Protein AF-A0A925U427-F1 (afdb_monomer_lite)

pLDDT: mean 85.93, std 12.55, range [46.38, 98.31]

Sequence (323 aa):
MLSYLYAEDHAWSFSYFQNRKLQSAFACWWDTKPGIDQDHLNLASLEQFAPLHKLEGLFVGFDINMANEESPAYRFAELLKLPAYRWISPSIAESDTADLVKQGWRKLGSKPRDPSILFQVPLNRRIDLPRPDLSAREALAIVAPYMARFEAPWHLFRLSVQGRTTSEGRNDAVVGCWRFYYRKGFSGDVIEVWIFGNGNLGFKGMRVDQDAIGPPRKLVGQGDWMDSTEIMACVNEFEKPSGLDSIYTGIMTLDFQKHARLMWELSLGSENRDAECANWDISVDALDGELVAEILSKRFGYKIKPVKFRIQGQNWEDFGTLE

Structure (mmCIF, N/CA/C/O backbone):
data_AF-A0A925U427-F1
#
_entry.id   AF-A0A925U427-F1
#
loop_
_atom_site.group_PDB
_atom_site.id
_atom_site.type_symbol
_atom_site.label_atom_id
_atom_site.label_alt_id
_atom_site.label_comp_id
_atom_site.label_asym_id
_atom_site.label_entity_id
_atom_site.label_seq_id
_atom_site.pdbx_PDB_ins_code
_atom_site.Cartn_x
_atom_site.Cartn_y
_atom_site.Cartn_z
_atom_site.occupancy
_atom_site.B_iso_or_equiv
_atom_site.auth_seq_id
_atom_site.auth_comp_id
_atom_site.auth_asym_id
_atom_site.auth_atom_id
_atom_site.pdbx_PDB_model_num
ATOM 1 N N . MET A 1 1 ? -9.389 32.916 21.187 1.00 77.31 1 MET A N 1
ATOM 2 C CA . MET A 1 1 ? -9.391 31.520 20.702 1.00 77.31 1 MET A CA 1
ATOM 3 C C . MET A 1 1 ? -7.959 31.037 20.720 1.00 77.31 1 MET A C 1
ATOM 5 O O . MET A 1 1 ? -7.111 31.739 20.186 1.00 77.31 1 MET A O 1
ATOM 9 N N . LEU A 1 2 ? -7.692 29.900 21.352 1.00 80.38 2 LEU A N 1
ATOM 10 C CA . LEU A 1 2 ? -6.382 29.261 21.327 1.00 80.38 2 LEU A CA 1
ATOM 11 C C . LEU A 1 2 ? -6.498 27.983 20.496 1.00 80.38 2 LEU A C 1
ATOM 13 O O . LEU A 1 2 ? -7.370 27.162 20.767 1.00 80.38 2 LEU A O 1
ATOM 17 N N . SER A 1 3 ? -5.649 27.854 19.484 1.00 78.06 3 SER A N 1
ATOM 18 C CA . SER A 1 3 ? -5.395 26.604 18.775 1.00 78.06 3 SER A CA 1
ATOM 19 C C . SER A 1 3 ? -4.121 26.001 19.348 1.00 78.06 3 SER A C 1
ATOM 21 O O . SER A 1 3 ? -3.143 26.725 19.520 1.00 78.06 3 SER A O 1
ATOM 23 N N . TYR A 1 4 ? -4.131 24.714 19.663 1.00 77.69 4 TYR A N 1
ATOM 24 C CA . TYR A 1 4 ? -2.988 24.006 20.228 1.00 77.69 4 TYR A CA 1
ATOM 25 C C . TYR A 1 4 ? -2.906 22.622 19.587 1.00 77.69 4 TYR A C 1
ATOM 27 O O . TYR A 1 4 ? -3.911 21.912 19.531 1.00 77.69 4 TYR A O 1
ATOM 35 N N . LEU A 1 5 ? -1.727 22.259 19.095 1.00 73.75 5 LEU A N 1
ATOM 36 C CA . LEU A 1 5 ? -1.441 20.992 18.437 1.00 73.75 5 LEU A CA 1
ATOM 37 C C . LEU A 1 5 ? -0.194 20.386 19.075 1.00 73.75 5 LEU A C 1
ATOM 39 O O . LEU A 1 5 ? 0.816 21.058 19.245 1.00 73.75 5 LEU A O 1
ATOM 43 N N . TYR A 1 6 ? -0.262 19.104 19.410 1.00 72.56 6 TYR A N 1
ATOM 44 C CA . TYR A 1 6 ? 0.872 18.331 19.897 1.00 72.56 6 TYR A CA 1
ATOM 45 C C . TYR A 1 6 ? 0.833 16.954 19.233 1.00 72.56 6 TYR A C 1
ATOM 47 O O . TYR A 1 6 ? -0.182 16.263 19.300 1.00 72.56 6 TYR A O 1
ATOM 55 N N . ALA A 1 7 ? 1.925 16.588 18.576 1.00 69.75 7 ALA A N 1
ATOM 56 C CA . ALA A 1 7 ? 2.181 15.300 17.955 1.00 69.75 7 ALA A CA 1
ATOM 57 C C . ALA A 1 7 ? 3.475 14.751 18.570 1.00 69.75 7 ALA A C 1
ATOM 59 O O . ALA A 1 7 ? 4.562 15.239 18.264 1.00 69.75 7 ALA A O 1
ATOM 60 N N . GLU A 1 8 ? 3.323 13.781 19.475 1.00 63.41 8 GLU A N 1
ATOM 61 C CA . GLU A 1 8 ? 4.359 13.265 20.387 1.00 63.41 8 GLU A CA 1
ATOM 62 C C . GLU A 1 8 ? 5.690 12.915 19.703 1.00 63.41 8 GLU A C 1
ATOM 64 O O . GLU A 1 8 ? 6.758 13.167 20.252 1.00 63.41 8 GLU A O 1
ATOM 69 N N . ASP A 1 9 ? 5.642 12.400 18.481 1.00 67.75 9 ASP A N 1
ATOM 70 C CA . ASP A 1 9 ? 6.788 11.942 17.700 1.00 67.75 9 ASP A CA 1
ATOM 71 C C . ASP A 1 9 ? 7.260 12.928 16.621 1.00 67.75 9 ASP A C 1
ATOM 73 O O . ASP A 1 9 ? 8.285 12.684 15.983 1.00 67.75 9 ASP A O 1
ATOM 77 N N . HIS A 1 10 ? 6.572 14.058 16.433 1.00 77.06 10 HIS A N 1
ATOM 78 C CA . HIS A 1 10 ? 6.807 14.920 15.273 1.00 77.06 10 HIS A CA 1
ATOM 79 C C . HIS A 1 10 ? 6.938 16.411 15.583 1.00 77.06 10 HIS A C 1
ATOM 81 O O . HIS A 1 10 ? 7.844 17.053 15.044 1.00 77.06 10 HIS A O 1
ATOM 87 N N . ALA A 1 11 ? 6.016 16.995 16.356 1.00 84.19 11 ALA A N 1
ATOM 88 C CA . ALA A 1 11 ? 5.894 18.450 16.460 1.00 84.19 11 ALA A CA 1
ATOM 89 C C . ALA A 1 11 ? 4.976 18.919 17.593 1.00 84.19 11 ALA A C 1
ATOM 91 O O . ALA A 1 11 ? 4.083 18.202 18.036 1.00 84.19 11 ALA A O 1
ATOM 92 N N . TRP A 1 12 ? 5.095 20.185 17.989 1.00 86.44 12 TRP A N 1
ATOM 93 C CA . TRP A 1 12 ? 4.022 20.876 18.700 1.00 86.44 12 TRP A CA 1
ATOM 94 C C . TRP A 1 12 ? 3.929 22.340 18.301 1.00 86.44 12 TRP A C 1
ATOM 96 O O . TRP A 1 12 ? 4.909 22.963 17.903 1.00 86.44 12 TRP A O 1
ATOM 106 N N . SER A 1 13 ? 2.727 22.895 18.369 1.00 90.44 13 SER A N 1
ATOM 107 C CA . SER A 1 13 ? 2.464 24.270 17.979 1.00 90.44 13 SER A CA 1
ATOM 108 C C . SER A 1 13 ? 1.265 24.852 18.711 1.00 90.44 13 SER A C 1
ATOM 110 O O . SER A 1 13 ? 0.391 24.143 19.217 1.00 90.44 13 SER A O 1
ATOM 112 N N . PHE A 1 14 ? 1.203 26.177 18.764 1.00 90.94 14 PHE A N 1
ATOM 113 C CA . PHE A 1 14 ? 0.005 26.885 19.186 1.00 90.94 14 PHE A CA 1
ATOM 114 C C . PHE A 1 14 ? -0.212 28.151 18.359 1.00 90.94 14 PHE A C 1
ATOM 116 O O . PHE A 1 14 ? 0.697 28.709 17.745 1.00 90.94 14 PHE A O 1
ATOM 123 N N . SER A 1 15 ? -1.446 28.639 18.364 1.00 92.12 15 SER A N 1
ATOM 124 C CA . SER A 1 15 ? -1.805 29.946 17.822 1.00 92.12 15 SER A CA 1
ATOM 125 C C . SER A 1 15 ? -2.877 30.587 18.692 1.00 92.12 15 SER A C 1
ATOM 127 O O . SER A 1 15 ? -3.949 30.020 18.910 1.00 92.12 15 SER A O 1
ATOM 129 N N . TYR A 1 16 ? -2.599 31.784 19.195 1.00 91.56 16 TYR A N 1
ATOM 130 C CA . TYR A 1 16 ? -3.503 32.567 20.021 1.00 91.56 16 TYR A CA 1
ATOM 131 C C . TYR A 1 16 ? -4.112 33.715 19.216 1.00 91.56 16 TYR A C 1
ATOM 133 O O . TYR A 1 16 ? -3.404 34.533 18.635 1.00 91.56 16 TYR A O 1
ATOM 141 N N . PHE A 1 17 ? -5.441 33.797 19.215 1.00 90.25 17 PHE A N 1
ATOM 142 C CA . PHE A 1 17 ? -6.210 34.824 18.522 1.00 90.25 17 PHE A CA 1
ATOM 143 C C . PHE A 1 17 ? -7.091 35.613 19.490 1.00 90.25 17 PHE A C 1
ATOM 145 O O . PHE A 1 17 ? -7.844 35.030 20.280 1.00 90.25 17 PHE A O 1
ATOM 152 N N . GLN A 1 18 ? -7.116 36.932 19.319 1.00 91.69 18 GLN A N 1
ATOM 153 C CA . GLN A 1 18 ? -8.036 37.849 19.992 1.00 91.69 18 GLN A CA 1
ATOM 154 C C . GLN A 1 18 ? -8.780 38.659 18.929 1.00 91.69 18 GLN A C 1
ATOM 156 O O . GLN A 1 18 ? -8.164 39.202 18.016 1.00 91.69 18 GLN A O 1
ATOM 161 N N . ASN A 1 19 ? -10.115 38.698 18.994 1.00 92.50 19 ASN A N 1
ATOM 162 C CA . ASN A 1 19 ? -10.958 39.392 18.007 1.00 92.50 19 ASN A CA 1
ATOM 163 C C . ASN A 1 19 ? -10.633 39.021 16.544 1.00 92.50 19 ASN A C 1
ATOM 165 O O . ASN A 1 19 ? -10.573 39.885 15.673 1.00 92.50 19 ASN A O 1
ATOM 169 N N . ARG A 1 20 ? -10.398 37.723 16.288 1.00 88.38 20 ARG A N 1
ATOM 170 C CA . ARG A 1 20 ? -9.999 37.156 14.980 1.00 88.38 20 ARG A CA 1
ATOM 171 C C . ARG A 1 20 ? -8.637 37.630 14.442 1.00 88.38 20 ARG A C 1
ATOM 173 O O . ARG A 1 20 ? -8.316 37.327 13.300 1.00 88.38 20 ARG A O 1
ATOM 180 N N . LYS A 1 21 ? -7.820 38.320 15.243 1.00 91.94 21 LYS A N 1
ATOM 181 C CA . LYS A 1 21 ? -6.438 38.691 14.901 1.00 91.94 21 LYS A CA 1
ATOM 182 C C . LYS A 1 21 ? -5.451 37.782 15.623 1.00 91.94 21 LYS A C 1
ATOM 184 O O . LYS A 1 21 ? -5.587 37.596 16.835 1.00 91.94 21 LYS A O 1
ATOM 189 N N . LEU A 1 22 ? -4.471 37.249 14.893 1.00 93.88 22 LEU A N 1
ATOM 190 C CA . LEU A 1 22 ? -3.368 36.484 15.473 1.00 93.88 22 LEU A CA 1
ATOM 191 C C . LEU A 1 22 ? -2.580 37.390 16.426 1.00 93.88 22 LEU A C 1
ATOM 193 O O . LEU A 1 22 ? -2.179 38.486 16.047 1.00 93.88 22 LEU A O 1
ATOM 197 N N . GLN A 1 23 ? -2.431 36.949 17.670 1.00 96.50 23 GLN A N 1
ATOM 198 C CA . GLN A 1 23 ? -1.691 37.655 18.713 1.00 96.50 23 GLN A CA 1
ATOM 199 C C . GLN A 1 23 ? -0.323 37.028 18.942 1.00 96.50 23 GLN A C 1
ATOM 201 O O . GLN A 1 23 ? 0.636 37.757 19.161 1.00 96.50 23 GLN A O 1
ATOM 206 N N . SER A 1 24 ? -0.248 35.696 18.904 1.00 95.12 24 SER A N 1
ATOM 207 C CA . SER A 1 24 ? 0.992 34.946 19.082 1.00 95.12 24 SER A CA 1
ATOM 208 C C . SER A 1 24 ? 0.884 33.574 18.428 1.00 95.12 24 SER A C 1
ATOM 210 O O . SER A 1 24 ? -0.182 32.955 18.491 1.00 95.12 24 SER A O 1
ATOM 212 N N . ALA A 1 25 ? 1.959 33.092 17.817 1.00 94.31 25 ALA A N 1
ATOM 213 C CA . ALA A 1 25 ? 2.079 31.716 17.356 1.00 94.31 25 ALA A CA 1
ATOM 214 C C . ALA A 1 25 ? 3.479 31.172 17.622 1.00 94.31 25 ALA A C 1
ATOM 216 O O . ALA A 1 25 ? 4.450 31.920 17.688 1.00 94.31 25 ALA A O 1
ATOM 217 N N . PHE A 1 26 ? 3.550 29.857 17.755 1.00 94.19 26 PHE A N 1
ATOM 218 C CA . PHE A 1 26 ? 4.788 29.106 17.876 1.00 94.19 26 PHE A CA 1
ATOM 219 C C . PHE A 1 26 ? 4.592 27.750 17.227 1.00 94.19 26 PHE A C 1
ATOM 221 O O . PHE A 1 26 ? 3.526 27.147 17.384 1.00 94.19 26 PHE A O 1
ATOM 228 N N . ALA A 1 27 ? 5.627 27.242 16.576 1.00 90.31 27 ALA A N 1
ATOM 229 C CA . ALA A 1 27 ? 5.705 25.841 16.214 1.00 90.31 27 ALA A CA 1
ATOM 230 C C . ALA A 1 27 ? 7.129 25.332 16.409 1.00 90.31 27 ALA A C 1
ATOM 232 O O . ALA A 1 27 ? 8.094 26.043 16.150 1.00 90.31 27 ALA A O 1
ATOM 233 N N . CYS A 1 28 ? 7.270 24.078 16.810 1.00 87.56 28 CYS A N 1
ATOM 234 C CA . CYS A 1 28 ? 8.507 23.346 16.624 1.00 87.56 28 CYS A CA 1
ATOM 235 C C . CYS A 1 28 ? 8.216 21.935 16.131 1.00 87.56 28 CYS A C 1
ATOM 237 O O . CYS A 1 28 ? 7.133 21.386 16.339 1.00 87.56 28 CYS A O 1
ATOM 239 N N . TRP A 1 29 ? 9.187 21.366 15.437 1.00 87.19 29 TRP A N 1
ATOM 240 C CA . TRP A 1 29 ? 9.126 20.026 14.880 1.00 87.19 29 TRP A CA 1
ATOM 241 C C . TRP A 1 29 ? 10.504 19.386 14.972 1.00 87.19 29 TRP A C 1
ATOM 243 O O . TRP A 1 29 ? 11.524 20.071 14.913 1.00 87.19 29 TRP A O 1
ATOM 253 N N . TRP A 1 30 ? 10.537 18.070 15.135 1.00 78.44 30 TRP A N 1
ATOM 254 C CA . TRP A 1 30 ? 11.767 17.291 15.318 1.00 78.44 30 TRP A CA 1
ATOM 255 C C . TRP A 1 30 ? 11.790 16.023 14.461 1.00 78.44 30 TRP A C 1
ATOM 257 O O . TRP A 1 30 ? 12.545 15.094 14.734 1.00 78.44 30 TRP A O 1
ATOM 267 N N . ASP A 1 31 ? 10.998 16.013 13.386 1.00 74.69 31 ASP A N 1
ATOM 268 C CA . ASP A 1 31 ? 11.149 15.060 12.284 1.00 74.69 31 ASP A CA 1
ATOM 269 C C . ASP A 1 31 ? 12.471 15.331 11.513 1.00 74.69 31 ASP A C 1
ATOM 271 O O . ASP A 1 31 ? 13.358 16.042 11.983 1.00 74.69 31 ASP A O 1
ATOM 275 N N . THR A 1 32 ? 12.621 14.790 10.304 1.00 66.44 32 THR A N 1
ATOM 276 C CA . THR A 1 32 ? 13.859 14.647 9.512 1.00 66.44 32 THR A CA 1
ATOM 277 C C . THR A 1 32 ? 14.761 15.891 9.412 1.00 66.44 32 THR A C 1
ATOM 279 O O . THR A 1 32 ? 15.951 15.756 9.125 1.00 66.44 32 THR A O 1
ATOM 282 N N . LYS A 1 33 ? 14.224 17.099 9.629 1.00 78.56 33 LYS A N 1
ATOM 283 C CA . LYS A 1 33 ? 14.979 18.340 9.856 1.00 78.56 33 LYS A CA 1
ATOM 284 C C . LYS A 1 33 ? 14.330 19.128 11.002 1.00 78.56 33 LYS A C 1
ATOM 286 O O . LYS A 1 33 ? 13.347 19.826 10.734 1.00 78.56 33 LYS A O 1
ATOM 291 N N . PRO A 1 34 ? 14.854 19.045 12.238 1.00 80.56 34 PRO A N 1
ATOM 292 C CA . PRO A 1 34 ? 14.302 19.784 13.361 1.00 80.56 34 PRO A CA 1
ATOM 293 C C . PRO A 1 34 ? 14.291 21.287 13.095 1.00 80.56 34 PRO A C 1
ATOM 295 O O . PRO A 1 34 ? 15.204 21.825 12.464 1.00 80.56 34 PRO A O 1
ATOM 298 N N . GLY A 1 35 ? 13.253 21.962 13.564 1.00 85.12 35 GLY A N 1
ATOM 299 C CA . GLY A 1 35 ? 13.086 23.389 13.358 1.00 85.12 35 GLY A CA 1
ATOM 300 C C . GLY A 1 35 ? 12.119 24.004 14.352 1.00 85.12 35 GLY A C 1
ATOM 301 O O . GLY A 1 35 ? 11.321 23.322 14.996 1.00 85.12 35 GLY A O 1
ATOM 302 N N . ILE A 1 36 ? 12.243 25.317 14.489 1.00 89.50 36 ILE A N 1
ATOM 303 C CA . ILE A 1 36 ? 11.405 26.157 15.330 1.00 89.50 36 ILE A CA 1
ATOM 304 C C . ILE A 1 36 ? 10.958 27.341 14.471 1.00 89.50 36 ILE A C 1
ATOM 306 O O . ILE A 1 36 ? 11.778 27.952 13.788 1.00 89.50 36 ILE A O 1
ATOM 310 N N . ASP A 1 37 ? 9.673 27.662 14.539 1.00 91.19 37 ASP A N 1
ATOM 311 C CA . ASP A 1 37 ? 9.068 28.874 14.001 1.00 91.19 37 ASP A CA 1
ATOM 312 C C . ASP A 1 37 ? 8.599 29.753 15.169 1.00 91.19 37 ASP A C 1
ATOM 314 O O . ASP A 1 37 ? 7.755 29.362 15.986 1.00 91.19 37 ASP A O 1
ATOM 318 N N . GLN A 1 38 ? 9.192 30.942 15.242 1.00 93.50 38 GLN A N 1
ATOM 319 C CA . GLN A 1 38 ? 8.917 31.981 16.231 1.00 93.50 38 GLN A CA 1
ATOM 320 C C . GLN A 1 38 ? 8.550 33.316 15.579 1.00 93.50 38 GLN A C 1
ATOM 322 O O . GLN A 1 38 ? 8.443 34.316 16.290 1.00 93.50 38 GLN A O 1
ATOM 327 N N . ASP A 1 39 ? 8.331 33.363 14.263 1.00 94.62 39 ASP A N 1
ATOM 328 C CA . ASP A 1 39 ? 8.177 34.623 13.518 1.00 94.62 39 ASP A CA 1
ATOM 329 C C . ASP A 1 39 ? 6.995 35.462 14.031 1.00 94.62 39 ASP A C 1
ATOM 331 O O . ASP A 1 39 ? 6.967 36.692 13.930 1.00 94.62 39 ASP A O 1
ATOM 335 N N . HIS A 1 40 ? 6.017 34.792 14.640 1.00 94.25 40 HIS A N 1
ATOM 336 C CA . HIS A 1 40 ? 4.837 35.399 15.239 1.00 94.25 40 HIS A CA 1
ATOM 337 C C . HIS A 1 40 ? 4.741 35.189 16.755 1.00 94.25 40 HIS A C 1
ATOM 339 O O . HIS A 1 40 ? 3.670 35.412 17.323 1.00 94.25 40 HIS A O 1
ATOM 345 N N . LEU A 1 41 ? 5.811 34.771 17.436 1.00 94.56 41 LEU A N 1
ATOM 346 C CA . LEU A 1 41 ? 5.782 34.557 18.881 1.00 94.56 41 LEU A CA 1
ATOM 347 C C . LEU A 1 41 ? 5.788 35.902 19.619 1.00 94.56 41 LEU A C 1
ATOM 349 O O . LEU A 1 41 ? 6.768 36.640 19.616 1.00 94.56 41 LEU A O 1
ATOM 353 N N . ASN A 1 42 ? 4.695 36.198 20.321 1.00 94.88 42 ASN A N 1
ATOM 354 C CA . ASN A 1 42 ? 4.581 37.363 21.195 1.00 94.88 42 ASN A CA 1
ATOM 355 C C . ASN A 1 42 ? 4.275 36.912 22.625 1.00 94.88 42 ASN A C 1
ATOM 357 O O . ASN A 1 42 ? 3.116 36.660 22.976 1.00 94.88 42 ASN A O 1
ATOM 361 N N . LEU A 1 43 ? 5.314 36.818 23.456 1.00 92.06 43 LEU A N 1
ATOM 362 C CA . LEU A 1 43 ? 5.191 36.374 24.847 1.00 92.06 43 LEU A CA 1
ATOM 363 C C . LEU A 1 43 ? 4.324 37.312 25.690 1.00 92.06 43 LEU A C 1
ATOM 365 O O . LEU A 1 43 ? 3.516 36.828 26.477 1.00 92.06 43 LEU A O 1
ATOM 369 N N . ALA A 1 44 ? 4.407 38.629 25.476 1.00 93.75 44 ALA A N 1
ATOM 370 C CA . ALA A 1 44 ? 3.598 39.606 26.211 1.00 93.75 44 ALA A CA 1
ATOM 371 C C . ALA A 1 44 ? 2.092 39.348 26.037 1.00 93.75 44 ALA A C 1
ATOM 373 O O . ALA A 1 44 ? 1.314 39.491 26.976 1.00 93.75 44 ALA A O 1
ATOM 374 N N . SER A 1 45 ? 1.668 38.870 24.860 1.00 93.31 45 SER A N 1
ATOM 375 C CA . SER A 1 45 ? 0.264 38.499 24.634 1.00 93.31 45 SER A CA 1
ATOM 376 C C . SER A 1 45 ? -0.205 37.301 25.479 1.00 93.31 45 SER A C 1
ATOM 378 O O . SER A 1 45 ? -1.410 37.137 25.687 1.00 93.31 45 SER A O 1
ATOM 380 N N . LEU A 1 46 ? 0.725 36.478 25.974 1.00 90.81 46 LEU A N 1
ATOM 381 C CA . LEU A 1 46 ? 0.461 35.292 26.791 1.00 90.81 46 LEU A CA 1
ATOM 382 C C . LEU A 1 46 ? 0.514 35.571 28.298 1.00 90.81 46 LEU A C 1
ATOM 384 O O . LEU A 1 46 ? 0.060 34.733 29.077 1.00 90.81 46 LEU A O 1
ATOM 388 N N . GLU A 1 47 ? 0.998 36.747 28.713 1.00 91.94 47 GLU A N 1
ATOM 389 C CA . GLU A 1 47 ? 1.123 37.139 30.126 1.00 91.94 47 GLU A CA 1
ATOM 390 C C . GLU A 1 47 ? -0.222 37.097 30.869 1.00 91.94 47 GLU A C 1
ATOM 392 O O . GLU A 1 47 ? -0.291 36.791 32.059 1.00 91.94 47 GLU A O 1
ATOM 397 N N . GLN A 1 48 ? -1.319 37.313 30.136 1.00 88.19 48 GLN A N 1
ATOM 398 C CA . GLN A 1 48 ? -2.682 37.194 30.658 1.00 88.19 48 GLN A CA 1
ATOM 399 C C . GLN A 1 48 ? -3.052 35.774 31.124 1.00 88.19 48 GLN A C 1
ATOM 401 O O . GLN A 1 48 ? -4.029 35.606 31.853 1.00 88.19 48 GLN A O 1
ATOM 406 N N . PHE A 1 49 ? -2.305 34.754 30.696 1.00 86.31 49 PHE A N 1
ATOM 407 C CA . PHE A 1 49 ? -2.547 33.354 31.037 1.00 86.31 49 PHE A CA 1
ATOM 408 C C . PHE A 1 49 ? -1.516 32.810 32.030 1.00 86.31 49 PHE A C 1
ATOM 410 O O . PHE A 1 49 ? -1.889 32.082 32.951 1.00 86.31 49 PHE A O 1
ATOM 417 N N . ALA A 1 50 ? -0.239 33.175 31.869 1.00 90.12 50 ALA A N 1
ATOM 418 C CA . ALA A 1 50 ? 0.851 32.740 32.736 1.00 90.12 50 ALA A CA 1
ATOM 419 C C . ALA A 1 50 ? 1.963 33.803 32.832 1.00 90.12 50 ALA A C 1
ATOM 421 O O . ALA A 1 50 ? 2.225 34.488 31.846 1.00 90.12 50 ALA A O 1
ATOM 422 N N . PRO A 1 51 ? 2.668 33.920 33.977 1.00 92.88 51 PRO A N 1
ATOM 423 C CA . PRO A 1 51 ? 3.795 34.844 34.111 1.00 92.88 51 PRO A CA 1
ATOM 424 C C . PRO A 1 51 ? 4.898 34.579 33.074 1.00 92.88 51 PRO A C 1
ATOM 426 O O . PRO A 1 51 ? 5.306 33.429 32.903 1.00 92.88 51 PRO A O 1
ATOM 429 N N . LEU A 1 52 ? 5.430 35.640 32.452 1.00 90.50 52 LEU A N 1
ATOM 430 C CA . LEU A 1 52 ? 6.418 35.554 31.361 1.00 90.50 52 LEU A CA 1
ATOM 431 C C . LEU A 1 52 ? 7.641 34.695 31.703 1.00 90.50 52 LEU A C 1
ATOM 433 O O . LEU A 1 52 ? 7.996 33.806 30.936 1.00 90.50 52 LEU A O 1
ATOM 437 N N . HIS A 1 53 ? 8.203 34.863 32.902 1.00 92.12 53 HIS A N 1
ATOM 438 C CA . HIS A 1 53 ? 9.372 34.099 33.356 1.00 92.12 53 HIS A CA 1
ATOM 439 C C . HIS A 1 53 ? 9.145 32.576 33.411 1.00 92.12 53 HIS A C 1
ATOM 441 O O . HIS A 1 53 ? 10.105 31.813 33.448 1.00 92.12 53 HIS A O 1
ATOM 447 N N . LYS A 1 54 ? 7.888 32.106 33.446 1.00 90.19 54 LYS A N 1
ATOM 448 C CA . LYS A 1 54 ? 7.565 30.670 33.373 1.00 90.19 54 LYS A CA 1
ATOM 449 C C . LYS A 1 54 ? 7.456 30.160 31.936 1.00 90.19 54 LYS A C 1
ATOM 451 O O . LYS A 1 54 ? 7.512 28.954 31.724 1.00 90.19 54 LYS A O 1
ATOM 456 N N . LEU A 1 55 ? 7.263 31.062 30.975 1.00 89.44 55 LEU A N 1
ATOM 457 C CA . LEU A 1 55 ? 7.051 30.764 29.561 1.00 89.44 55 LEU A CA 1
ATOM 458 C C . LEU A 1 55 ? 8.350 30.829 28.745 1.00 89.44 55 LEU A C 1
ATOM 460 O O . LEU A 1 55 ? 8.517 30.037 27.826 1.00 89.44 55 LEU A O 1
ATOM 464 N N . GLU A 1 56 ? 9.274 31.732 29.083 1.00 86.06 56 GLU A N 1
ATOM 465 C CA . GLU A 1 56 ? 10.507 32.003 28.316 1.00 86.06 56 GLU A CA 1
ATOM 466 C C . GLU A 1 56 ? 11.340 30.746 28.010 1.00 86.06 56 GLU A C 1
ATOM 468 O O . GLU A 1 56 ? 11.800 30.567 26.884 1.00 86.06 56 GLU A O 1
ATOM 473 N N . GLY A 1 57 ? 11.474 29.835 28.980 1.00 86.12 57 GLY A N 1
ATOM 474 C CA . GLY A 1 57 ? 12.244 28.597 28.820 1.00 86.12 57 GLY A CA 1
ATOM 475 C C . GLY A 1 57 ? 11.567 27.512 27.977 1.00 86.12 57 GLY A C 1
ATOM 476 O O . GLY A 1 57 ? 12.207 26.520 27.655 1.00 86.12 57 GLY A O 1
ATOM 477 N N . LEU A 1 58 ? 10.290 27.662 27.611 1.00 87.00 58 LEU A N 1
ATOM 478 C CA . LEU A 1 58 ? 9.548 26.630 26.871 1.00 87.00 58 LEU A CA 1
ATOM 479 C C . LEU A 1 58 ? 9.720 26.727 25.353 1.00 87.00 58 LEU A C 1
ATOM 481 O O . LEU A 1 58 ? 9.332 25.805 24.638 1.00 87.00 58 LEU A O 1
ATOM 485 N N . PHE A 1 59 ? 10.283 27.834 24.867 1.00 87.56 59 PHE A N 1
ATOM 486 C CA . PHE A 1 59 ? 10.383 28.130 23.438 1.00 87.56 59 PHE A CA 1
ATOM 487 C C . PHE A 1 59 ? 11.815 28.080 22.905 1.00 87.56 59 PHE A C 1
ATOM 489 O O . PHE A 1 59 ? 12.032 28.407 21.745 1.00 87.56 59 PHE A O 1
ATOM 496 N N . VAL A 1 60 ? 12.800 27.692 23.715 1.00 81.00 60 VAL A N 1
ATOM 497 C CA . VAL A 1 60 ? 14.202 27.597 23.279 1.00 81.00 60 VAL A CA 1
ATOM 498 C C . VAL A 1 60 ? 14.483 26.281 22.542 1.00 81.00 60 VAL A C 1
ATOM 500 O O . VAL A 1 60 ? 13.709 25.335 22.658 1.00 81.00 60 VAL A O 1
ATOM 503 N N . GLY A 1 61 ? 15.574 26.272 21.758 1.00 65.50 61 GLY A N 1
ATOM 504 C CA . GLY A 1 61 ? 16.085 25.180 20.910 1.00 65.50 61 GLY A CA 1
ATOM 505 C C . GLY A 1 61 ? 15.618 23.772 21.282 1.00 65.50 61 GLY A C 1
ATOM 506 O O . GLY A 1 61 ? 15.778 23.350 22.420 1.00 65.50 61 GLY A O 1
ATOM 507 N N . PHE A 1 62 ? 15.059 23.055 20.306 1.00 67.69 62 PHE A N 1
ATOM 508 C CA . PHE A 1 62 ? 14.337 21.808 20.534 1.00 67.69 62 PHE A CA 1
ATOM 509 C C . PHE A 1 62 ? 15.044 20.632 19.859 1.00 67.69 62 PHE A C 1
ATOM 511 O O . PHE A 1 62 ? 15.185 20.619 18.635 1.00 67.69 62 PHE A O 1
ATOM 518 N N . ASP A 1 63 ? 15.446 19.633 20.644 1.00 68.25 63 ASP A N 1
ATOM 519 C CA . ASP A 1 63 ? 15.746 18.291 20.149 1.00 68.25 63 ASP A CA 1
ATOM 520 C C . ASP A 1 63 ? 14.754 17.268 20.735 1.00 68.25 63 ASP A C 1
ATOM 522 O O . ASP A 1 63 ? 13.980 17.565 21.650 1.00 68.25 63 ASP A O 1
ATOM 526 N N . ILE A 1 64 ? 14.740 16.057 20.175 1.00 66.38 64 ILE A N 1
ATOM 527 C CA . ILE A 1 64 ? 13.826 14.987 20.602 1.00 66.38 64 ILE A CA 1
ATOM 528 C C . ILE A 1 64 ? 14.057 14.555 22.061 1.00 66.38 64 ILE A C 1
ATOM 530 O O . ILE A 1 64 ? 13.124 14.107 22.725 1.00 66.38 64 ILE A O 1
ATOM 534 N N . ASN A 1 65 ? 15.276 14.712 22.587 1.00 73.50 65 ASN A N 1
ATOM 535 C CA . ASN A 1 65 ? 15.589 14.343 23.965 1.00 73.50 65 ASN A CA 1
ATOM 536 C C . ASN A 1 65 ? 14.942 15.340 24.930 1.00 73.50 65 ASN A C 1
ATOM 538 O O . ASN A 1 65 ? 14.251 14.925 25.854 1.00 73.50 65 ASN A O 1
ATOM 542 N N . MET A 1 66 ? 15.047 16.644 24.655 1.00 70.50 66 MET A N 1
ATOM 543 C CA . MET A 1 66 ? 14.339 17.686 25.406 1.00 70.50 66 MET A CA 1
ATOM 544 C C . MET A 1 66 ? 12.816 17.544 25.300 1.00 70.50 66 MET A C 1
ATOM 546 O O . MET A 1 66 ? 12.110 17.740 26.291 1.00 70.50 66 MET A O 1
ATOM 550 N N . ALA A 1 67 ? 12.293 17.166 24.126 1.00 66.81 67 ALA A N 1
ATOM 551 C CA . ALA A 1 67 ? 10.866 16.893 23.935 1.00 66.81 67 ALA A CA 1
ATOM 552 C C . ALA A 1 67 ? 10.357 15.819 24.910 1.00 66.81 67 ALA A C 1
ATOM 554 O O . ALA A 1 67 ? 9.319 15.997 25.553 1.00 66.81 67 ALA A O 1
ATOM 555 N N . ASN A 1 68 ? 11.127 14.736 25.031 1.00 66.88 68 ASN A N 1
ATOM 556 C CA . ASN A 1 68 ? 10.800 13.577 25.850 1.00 66.88 68 ASN A CA 1
ATOM 557 C C . ASN A 1 68 ? 11.033 13.835 27.346 1.00 66.88 68 ASN A C 1
ATOM 559 O O . ASN A 1 68 ? 10.172 13.522 28.166 1.00 66.88 68 ASN A O 1
ATOM 563 N N . GLU A 1 69 ? 12.172 14.424 27.714 1.00 74.00 69 GLU A N 1
ATOM 564 C CA . GLU A 1 69 ? 12.583 14.604 29.112 1.00 74.00 69 GLU A CA 1
ATOM 565 C C . GLU A 1 69 ? 11.916 15.814 29.771 1.00 74.00 69 GLU A C 1
ATOM 567 O O . GLU A 1 69 ? 11.410 15.726 30.893 1.00 74.00 69 GLU A O 1
ATOM 572 N N . GLU A 1 70 ? 11.890 16.956 29.084 1.00 75.88 70 GLU A N 1
ATOM 573 C CA . GLU A 1 70 ? 11.392 18.203 29.663 1.00 75.88 70 GLU A CA 1
ATOM 574 C C . GLU A 1 70 ? 9.912 18.444 29.392 1.00 75.88 70 GLU A C 1
ATOM 576 O O . GLU A 1 70 ? 9.281 19.226 30.112 1.00 75.88 70 GLU A O 1
ATOM 581 N N . SER A 1 71 ? 9.338 17.755 28.400 1.00 79.50 71 SER A N 1
ATOM 582 C CA . SER A 1 71 ? 7.905 17.816 28.100 1.00 79.50 71 SER A CA 1
ATOM 583 C C . SER A 1 71 ? 7.360 19.263 27.996 1.00 79.50 71 SER A C 1
ATOM 585 O O . SER A 1 71 ? 6.308 19.579 28.564 1.00 79.50 71 SER A O 1
ATOM 587 N N . PRO A 1 72 ? 8.047 20.192 27.301 1.00 84.31 72 PRO A N 1
ATOM 588 C CA . PRO A 1 72 ? 7.739 21.626 27.355 1.00 84.31 72 PRO A CA 1
ATOM 589 C C . PRO A 1 72 ? 6.361 21.969 26.780 1.00 84.31 72 PRO A C 1
ATOM 591 O O . PRO A 1 72 ? 5.711 22.892 27.266 1.00 84.31 72 PRO A O 1
ATOM 594 N N . ALA A 1 73 ? 5.864 21.181 25.824 1.00 84.38 73 ALA A N 1
ATOM 595 C CA . ALA A 1 73 ? 4.503 21.303 25.317 1.00 84.38 73 ALA A CA 1
ATOM 596 C C . ALA A 1 73 ? 3.458 21.072 26.427 1.00 84.38 73 ALA A C 1
ATOM 598 O O . ALA A 1 73 ? 2.497 21.837 26.544 1.00 84.38 73 ALA A O 1
ATOM 599 N N . TYR A 1 74 ? 3.676 20.067 27.282 1.00 81.00 74 TYR A N 1
ATOM 600 C CA . TYR A 1 74 ? 2.817 19.780 28.431 1.00 81.00 74 TYR A CA 1
ATOM 601 C C . TYR A 1 74 ? 2.931 20.861 29.503 1.00 81.00 74 TYR A C 1
ATOM 603 O O . TYR A 1 74 ? 1.906 21.362 29.962 1.00 81.00 74 TYR A O 1
ATOM 611 N N . ARG A 1 75 ? 4.155 21.296 29.833 1.00 85.69 75 ARG A N 1
ATOM 612 C CA . ARG A 1 75 ? 4.379 22.419 30.761 1.00 85.69 75 ARG A CA 1
ATOM 613 C C . ARG A 1 75 ? 3.683 23.694 30.279 1.00 85.69 75 ARG A C 1
ATOM 615 O O . ARG A 1 75 ? 3.061 24.395 31.074 1.00 85.69 75 ARG A O 1
ATOM 622 N N . PHE A 1 76 ? 3.732 23.982 28.978 1.00 88.50 76 PHE A N 1
ATOM 623 C CA . PHE A 1 76 ? 3.023 25.111 28.378 1.00 88.50 76 PHE A CA 1
ATOM 624 C C . PHE A 1 76 ? 1.505 24.982 28.555 1.00 88.50 76 PHE A C 1
ATOM 626 O O . PHE A 1 76 ? 0.857 25.923 29.014 1.00 88.50 76 PHE A O 1
ATOM 633 N N . ALA A 1 77 ? 0.936 23.811 28.251 1.00 85.00 77 ALA A N 1
ATOM 634 C CA . ALA A 1 77 ? -0.491 23.554 28.432 1.00 85.00 77 ALA A CA 1
ATOM 635 C C . ALA A 1 77 ? -0.933 23.714 29.901 1.00 85.00 77 ALA A C 1
ATOM 637 O O . ALA A 1 77 ? -1.958 24.345 30.166 1.00 85.00 77 ALA A O 1
ATOM 638 N N . GLU A 1 78 ? -0.135 23.219 30.853 1.00 84.50 78 GLU A N 1
ATOM 639 C CA . GLU A 1 78 ? -0.371 23.371 32.295 1.00 84.50 78 GLU A CA 1
ATOM 640 C C . GLU A 1 78 ? -0.341 24.837 32.740 1.00 84.50 78 GLU A C 1
ATOM 642 O O . GLU A 1 78 ? -1.239 25.286 33.458 1.00 84.50 78 GLU A O 1
ATOM 64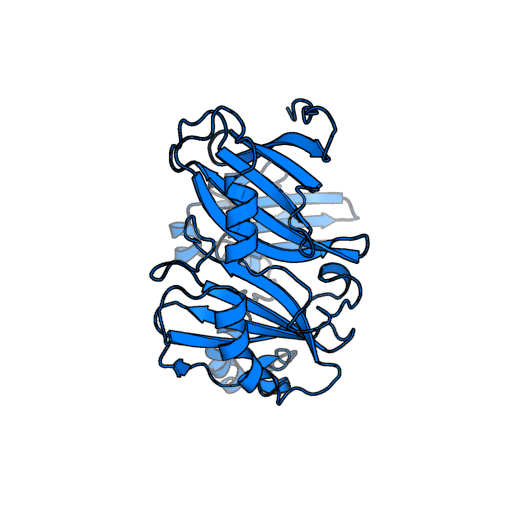7 N N . LEU A 1 79 ? 0.655 25.609 32.290 1.00 88.25 79 LEU A N 1
ATOM 648 C CA . LEU A 1 79 ? 0.771 27.033 32.615 1.00 88.25 79 LEU A CA 1
ATOM 649 C C . LEU A 1 79 ? -0.424 27.836 32.103 1.00 88.25 79 LEU A C 1
ATOM 651 O O . LEU A 1 79 ? -0.919 28.716 32.806 1.00 88.25 79 LEU A O 1
ATOM 655 N N . LEU A 1 80 ? -0.928 27.495 30.918 1.00 84.00 80 LEU A N 1
ATOM 656 C CA . LEU A 1 80 ? -2.129 28.099 30.347 1.00 84.00 80 LEU A CA 1
ATOM 657 C C . LEU A 1 80 ? -3.435 27.574 30.966 1.00 84.00 80 LEU A C 1
ATOM 659 O O . LEU A 1 80 ? -4.517 27.991 30.546 1.00 84.00 80 LEU A O 1
ATOM 663 N N . LYS A 1 81 ? -3.357 26.665 31.950 1.00 80.88 81 LYS A N 1
ATOM 664 C CA . LYS A 1 81 ? -4.507 25.967 32.548 1.00 80.88 81 LYS A CA 1
ATOM 665 C C . LYS A 1 81 ? -5.399 25.309 31.496 1.00 80.88 81 LYS A C 1
ATOM 667 O O . LYS A 1 81 ? -6.611 25.179 31.688 1.00 80.88 81 LYS A O 1
ATOM 672 N N . LEU A 1 82 ? -4.811 24.907 30.372 1.00 72.25 82 LEU A N 1
ATOM 673 C CA . LEU A 1 82 ? -5.510 24.071 29.416 1.00 72.25 82 LEU A CA 1
ATOM 674 C C . LEU A 1 82 ? -5.729 22.722 30.094 1.00 72.25 82 LEU A C 1
ATOM 676 O O . LEU A 1 82 ? -4.832 22.252 30.798 1.00 72.25 82 LEU A O 1
ATOM 680 N N . PRO A 1 83 ? -6.898 22.088 29.915 1.00 62.38 83 PRO A N 1
ATOM 681 C CA . PRO A 1 83 ? -7.060 20.698 30.295 1.00 62.38 83 PRO A CA 1
ATOM 682 C C . PRO A 1 83 ? -5.929 19.911 29.632 1.00 62.38 83 PRO A C 1
ATOM 684 O O . PRO A 1 83 ? -5.888 19.789 28.407 1.00 62.38 83 PRO A O 1
ATOM 687 N N . ALA A 1 84 ? -4.962 19.476 30.439 1.00 51.94 84 ALA A N 1
ATOM 688 C CA . ALA A 1 84 ? -3.794 18.765 29.965 1.00 51.94 84 ALA A CA 1
ATOM 689 C C . ALA A 1 84 ? -4.253 17.375 29.532 1.00 51.94 84 ALA A C 1
ATOM 691 O O . ALA A 1 84 ? -4.300 16.433 30.320 1.00 51.94 84 ALA A O 1
ATOM 692 N N . TYR A 1 85 ? -4.628 17.245 28.268 1.00 53.72 85 TYR A N 1
ATOM 693 C CA . TYR A 1 85 ? -4.603 15.947 27.633 1.00 53.72 85 TYR A CA 1
ATOM 694 C C . TYR A 1 85 ? -3.132 15.695 27.333 1.00 53.72 85 TYR A C 1
ATOM 696 O O . TYR A 1 85 ? -2.584 16.254 26.382 1.00 53.72 85 TYR A O 1
ATOM 704 N N . ARG A 1 86 ? -2.483 14.839 28.136 1.00 53.50 86 ARG A N 1
ATOM 705 C CA . ARG A 1 86 ? -1.459 13.976 27.540 1.00 53.50 86 ARG A CA 1
ATOM 706 C C . ARG A 1 86 ? -2.117 13.438 26.280 1.00 53.50 86 ARG A C 1
ATOM 708 O O . ARG A 1 86 ? -3.225 12.903 26.389 1.00 53.50 86 ARG A O 1
ATOM 715 N N . TRP A 1 87 ? -1.565 13.695 25.097 1.00 50.16 87 TRP A N 1
ATOM 716 C CA . TRP A 1 87 ? -2.089 13.049 23.897 1.00 50.16 87 TRP A CA 1
ATOM 717 C C . TRP A 1 87 ? -1.629 11.618 23.991 1.00 50.16 87 TRP A C 1
ATOM 719 O O . TRP A 1 87 ? -0.654 11.186 23.402 1.00 50.16 87 TRP A O 1
ATOM 729 N N . ILE A 1 88 ? -2.326 10.901 24.851 1.00 49.19 88 ILE A N 1
AT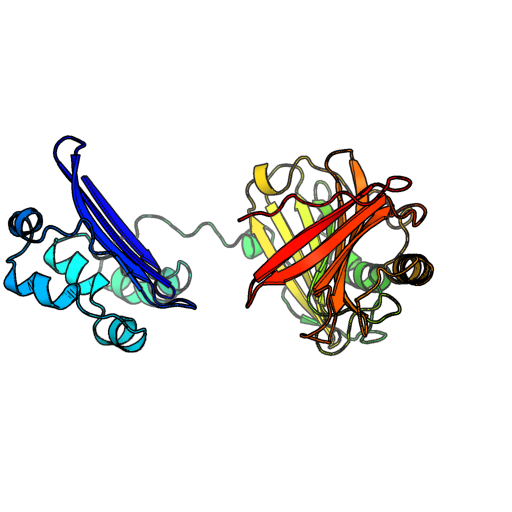OM 730 C CA . ILE A 1 88 ? -2.162 9.499 24.985 1.00 49.19 88 ILE A CA 1
ATOM 731 C C . ILE A 1 88 ? -2.717 8.967 23.667 1.00 49.19 88 ILE A C 1
ATOM 733 O O . ILE A 1 88 ? -3.893 9.209 23.364 1.00 49.19 88 ILE A O 1
ATOM 737 N N . SER A 1 89 ? -1.884 8.306 22.854 1.00 46.38 89 SER A N 1
ATOM 738 C CA . SER A 1 89 ? -2.387 7.629 21.654 1.00 46.38 89 SER A CA 1
ATOM 739 C C . SER A 1 89 ? -3.671 6.874 22.026 1.00 46.38 89 SER A C 1
ATOM 741 O O . SER A 1 89 ? -3.752 6.353 23.142 1.00 46.38 89 SER A O 1
ATOM 743 N N . PRO A 1 90 ? -4.702 6.792 21.169 1.00 49.94 90 PRO A N 1
ATOM 744 C CA . PRO A 1 90 ? -5.954 6.132 21.545 1.00 49.94 90 PRO A CA 1
ATOM 745 C C . PRO A 1 90 ? -5.762 4.727 22.147 1.00 49.94 90 PRO A C 1
ATOM 747 O O . PRO A 1 90 ? -6.583 4.293 22.947 1.00 49.94 90 PRO A O 1
ATOM 750 N N . SER A 1 91 ? -4.672 4.039 21.788 1.00 48.78 91 SER A N 1
ATOM 751 C CA . SER A 1 91 ? -4.179 2.812 22.425 1.00 48.78 91 SER A CA 1
ATOM 752 C C . SER A 1 91 ? -3.665 3.002 23.856 1.00 48.78 91 SER A C 1
ATOM 754 O O . SER A 1 91 ? -4.126 2.298 24.750 1.00 48.78 91 SER A O 1
ATOM 756 N N . ILE A 1 92 ? -2.751 3.945 24.099 1.00 50.88 92 ILE A N 1
ATOM 757 C CA . ILE A 1 92 ? -2.206 4.196 25.441 1.00 50.88 92 ILE A CA 1
ATOM 758 C C . ILE A 1 92 ? -3.319 4.785 26.347 1.00 50.88 92 ILE A C 1
ATOM 760 O O . ILE A 1 92 ? -3.375 4.515 27.540 1.00 50.88 92 ILE A O 1
ATOM 764 N N . ALA A 1 93 ? -4.301 5.512 25.786 1.00 55.53 93 ALA A N 1
ATOM 765 C CA . ALA A 1 93 ? -5.399 6.137 26.535 1.00 55.53 93 ALA A CA 1
ATOM 766 C C . ALA A 1 93 ? -6.348 5.086 27.125 1.00 55.53 93 ALA A C 1
ATOM 768 O O . ALA A 1 93 ? -7.221 5.399 27.934 1.00 55.53 93 ALA A O 1
ATOM 769 N N . GLU A 1 94 ? -6.230 3.837 26.684 1.00 56.06 94 GLU A N 1
ATOM 770 C CA . GLU A 1 94 ? -6.975 2.696 27.196 1.00 56.06 94 GLU A CA 1
ATOM 771 C C . GLU A 1 94 ? -6.175 1.882 28.208 1.00 56.06 94 GLU A C 1
ATOM 773 O O . GLU A 1 94 ? -6.762 1.459 29.203 1.00 56.06 94 GLU A O 1
ATOM 778 N N . SER A 1 95 ? -4.870 1.689 27.998 1.00 57.38 95 SER A N 1
ATOM 779 C CA . SER A 1 95 ? -4.019 0.975 28.957 1.00 57.38 95 SER A CA 1
ATOM 780 C C . SER A 1 95 ? -3.711 1.815 30.201 1.00 57.38 95 SER A C 1
ATOM 782 O O . SER A 1 95 ? -3.753 1.290 31.314 1.00 57.38 95 SER A O 1
ATOM 784 N N . ASP A 1 96 ? -3.512 3.124 30.027 1.00 60.06 96 ASP A N 1
ATOM 785 C CA . ASP A 1 96 ? -2.881 4.001 31.026 1.00 60.06 96 ASP A CA 1
ATOM 786 C C . ASP A 1 96 ? -3.864 4.998 31.660 1.00 60.06 96 ASP A C 1
ATOM 788 O O . ASP A 1 96 ? -3.457 5.950 32.315 1.00 60.06 96 ASP A O 1
ATOM 792 N N . THR A 1 97 ? -5.175 4.818 31.457 1.00 62.81 97 THR A N 1
ATOM 793 C CA . THR A 1 97 ? -6.208 5.603 32.171 1.00 62.81 97 THR A CA 1
ATOM 794 C C . THR A 1 97 ? -7.020 4.767 33.154 1.00 62.81 97 THR A C 1
ATOM 796 O O . THR A 1 97 ? -7.937 5.274 33.806 1.00 62.81 97 THR A O 1
ATOM 799 N N . ALA A 1 98 ? -6.704 3.476 33.285 1.00 68.38 98 ALA A N 1
ATOM 800 C CA . ALA A 1 98 ? -7.403 2.569 34.190 1.00 68.38 98 ALA A CA 1
ATOM 801 C C . ALA A 1 98 ? -7.237 2.978 35.664 1.00 68.38 98 ALA A C 1
ATOM 803 O O . ALA A 1 98 ? -8.158 2.821 36.465 1.00 68.38 98 ALA A O 1
ATOM 804 N N . ASP A 1 99 ? -6.079 3.518 36.027 1.00 67.25 99 ASP A N 1
ATOM 805 C CA . ASP A 1 99 ? -5.782 4.110 37.328 1.00 67.25 99 ASP A CA 1
ATOM 806 C C . ASP A 1 99 ? -6.560 5.415 37.564 1.00 67.25 99 ASP A C 1
ATOM 808 O O . ASP A 1 99 ? -7.124 5.590 38.643 1.00 67.25 99 ASP A O 1
ATOM 812 N N . LEU A 1 100 ? -6.683 6.285 36.557 1.00 65.50 100 LEU A N 1
ATOM 813 C CA . LEU A 1 100 ? -7.476 7.517 36.641 1.00 65.50 100 LEU A CA 1
ATOM 814 C C . LEU A 1 100 ? -8.965 7.207 36.837 1.00 65.50 100 LEU A C 1
ATOM 816 O O . LEU A 1 100 ? -9.623 7.791 37.699 1.00 65.50 100 LEU A O 1
ATOM 820 N N . VAL A 1 101 ? -9.497 6.225 36.104 1.00 74.19 101 VAL A N 1
ATOM 821 C CA . VAL A 1 101 ? -10.874 5.746 36.302 1.00 74.19 101 VAL A CA 1
ATOM 822 C C . VAL A 1 101 ? -11.059 5.181 37.717 1.00 74.19 101 VAL A C 1
ATOM 824 O O . VAL A 1 101 ? -12.056 5.492 38.368 1.00 74.19 101 VAL A O 1
ATOM 827 N N . LYS A 1 102 ? -10.087 4.418 38.245 1.00 75.88 102 LYS A N 1
ATOM 828 C CA . LYS A 1 102 ? -10.105 3.939 39.646 1.00 75.88 102 LYS A CA 1
ATOM 829 C C . LYS A 1 102 ? -10.082 5.080 40.669 1.00 75.88 102 LYS A C 1
ATOM 831 O O . LYS A 1 102 ? -10.641 4.924 41.749 1.00 75.88 102 LYS A O 1
ATOM 836 N N . GLN A 1 103 ? -9.479 6.218 40.332 1.00 75.12 103 GLN A N 1
ATOM 837 C CA . GLN A 1 103 ? -9.439 7.425 41.165 1.00 75.12 103 GLN A CA 1
ATOM 838 C C . GLN A 1 103 ? -10.713 8.289 41.058 1.00 75.12 103 GLN A C 1
ATOM 840 O O . GLN A 1 103 ? -10.760 9.385 41.612 1.00 75.12 103 GLN A O 1
ATOM 845 N N . GLY A 1 104 ? -11.756 7.820 40.364 1.00 80.06 104 GLY A N 1
ATOM 846 C CA . GLY A 1 104 ? -13.050 8.505 40.272 1.00 80.06 104 GLY A CA 1
ATOM 847 C C . GLY A 1 104 ? -13.189 9.452 39.080 1.00 80.06 104 GLY A C 1
ATOM 848 O O . GLY A 1 104 ? -14.183 10.174 38.983 1.00 80.06 104 GLY A O 1
ATOM 849 N N . TRP A 1 105 ? -12.232 9.451 38.150 1.00 69.62 105 TRP A N 1
ATOM 850 C CA . TRP A 1 105 ? -12.327 10.254 36.935 1.00 69.62 105 TRP A CA 1
ATOM 851 C C . TRP A 1 105 ? -13.327 9.641 35.947 1.00 69.62 105 TRP A C 1
ATOM 853 O O . TRP A 1 105 ? -13.441 8.422 35.805 1.00 69.62 105 TRP A O 1
ATOM 863 N N . ARG A 1 106 ? -14.052 10.500 35.221 1.00 66.50 106 ARG A N 1
ATOM 864 C CA . ARG A 1 106 ? -15.039 10.087 34.215 1.00 66.50 106 ARG A CA 1
ATOM 865 C C . ARG A 1 106 ? -14.446 10.172 32.811 1.00 66.50 106 ARG A C 1
ATOM 867 O O . ARG A 1 106 ? -14.124 11.259 32.342 1.00 66.50 106 ARG A O 1
ATOM 874 N N . LYS A 1 107 ? -14.398 9.042 32.099 1.00 63.88 107 LYS A N 1
ATOM 875 C CA . LYS A 1 107 ? -14.036 9.007 30.674 1.00 63.88 107 LYS A CA 1
ATOM 876 C C . LYS A 1 107 ? -15.162 9.622 29.832 1.00 63.88 107 LYS A C 1
ATOM 878 O O . LYS A 1 107 ? -16.305 9.163 29.889 1.00 63.88 107 LYS A O 1
ATOM 883 N N . LEU A 1 108 ? -14.858 10.670 29.067 1.00 55.69 108 LEU A N 1
ATOM 884 C CA . LEU A 1 108 ? -15.783 11.266 28.101 1.00 55.69 108 LEU A CA 1
ATOM 885 C C . LEU A 1 108 ? -15.526 10.642 26.724 1.00 55.69 108 LEU A C 1
ATOM 887 O O . LEU A 1 108 ? -14.541 10.958 26.067 1.00 55.69 108 LEU A O 1
ATOM 891 N N . GLY A 1 109 ? -16.410 9.728 26.318 1.00 56.53 109 GLY A N 1
ATOM 892 C CA . GLY A 1 109 ? -16.295 8.962 25.074 1.00 56.53 109 GLY A CA 1
ATOM 893 C C . GLY A 1 109 ? -15.691 7.567 25.267 1.00 56.53 109 GLY A C 1
ATOM 894 O O . GLY A 1 109 ? -14.922 7.301 26.187 1.00 56.53 109 GLY A O 1
ATOM 895 N N . SER A 1 110 ? -16.064 6.642 24.390 1.00 55.19 110 SER A N 1
ATOM 896 C CA . SER A 1 110 ? -15.440 5.323 24.264 1.00 55.19 110 SER A CA 1
ATOM 897 C C . SER A 1 110 ? -14.699 5.276 22.938 1.00 55.19 110 SER A C 1
ATOM 899 O O . SER A 1 110 ? -15.205 5.825 21.955 1.00 55.19 110 SER A O 1
ATOM 901 N N . LYS A 1 111 ? -13.552 4.589 22.873 1.00 55.34 111 LYS A N 1
ATOM 902 C CA . LYS A 1 111 ? -12.953 4.278 21.574 1.00 55.34 111 LYS A CA 1
ATOM 903 C C . LYS A 1 111 ? -14.022 3.593 20.718 1.00 55.34 111 LYS A C 1
ATOM 905 O O . LYS A 1 111 ? -14.751 2.735 21.239 1.00 55.34 111 LYS A O 1
ATOM 910 N N . PRO A 1 112 ? -14.167 3.970 19.438 1.00 63.12 112 PRO A N 1
ATOM 911 C CA . PRO A 1 112 ? -14.947 3.172 18.509 1.00 63.12 112 PRO A CA 1
ATOM 912 C C . PRO A 1 112 ? -14.488 1.721 18.647 1.00 63.12 112 PRO A C 1
ATOM 914 O O . PRO A 1 112 ? -13.283 1.470 18.661 1.00 63.12 112 PRO A O 1
ATOM 917 N N . ARG A 1 113 ? -15.422 0.778 18.825 1.00 74.19 113 ARG A N 1
ATOM 918 C CA . ARG A 1 113 ? -15.060 -0.643 18.935 1.00 74.19 113 ARG A CA 1
ATOM 919 C C . ARG A 1 113 ? -14.099 -0.981 17.803 1.00 74.19 113 ARG A C 1
ATOM 921 O O . ARG A 1 113 ? -14.390 -0.617 16.663 1.00 74.19 113 ARG A O 1
ATOM 928 N N . ASP A 1 114 ? -12.988 -1.640 18.138 1.00 81.88 114 ASP A N 1
ATOM 929 C CA . ASP A 1 114 ? -12.017 -2.092 17.145 1.00 81.88 114 ASP A CA 1
ATOM 930 C C . ASP A 1 114 ? -12.793 -2.777 16.012 1.00 81.88 114 ASP A C 1
ATOM 932 O O . ASP A 1 114 ? -13.518 -3.748 16.280 1.00 81.88 114 ASP A O 1
ATOM 936 N N . PRO A 1 115 ? -12.717 -2.260 14.773 1.00 87.06 115 PRO A N 1
ATOM 937 C CA . PRO A 1 115 ? -13.458 -2.835 13.666 1.00 87.06 115 PRO A CA 1
ATOM 938 C C . PRO A 1 115 ? -13.147 -4.328 13.491 1.00 87.06 115 PRO A C 1
ATOM 940 O O . PRO A 1 115 ? -14.028 -5.094 13.120 1.00 87.06 115 PRO A O 1
ATOM 943 N N . SER A 1 116 ? -11.947 -4.777 13.871 1.00 87.62 116 SER A N 1
ATOM 944 C CA . SER A 1 116 ? -11.558 -6.191 13.903 1.00 87.62 116 SER A CA 1
ATOM 945 C C . SER A 1 116 ? -12.489 -7.034 14.784 1.00 87.62 116 SER A C 1
ATOM 947 O O . SER A 1 116 ? -12.947 -8.095 14.362 1.00 87.62 116 SER A O 1
ATOM 949 N N . ILE A 1 117 ? -12.834 -6.540 15.978 1.00 86.81 117 ILE A N 1
ATOM 950 C CA . ILE A 1 117 ? -13.776 -7.200 16.896 1.00 86.81 117 ILE A CA 1
ATOM 951 C C . ILE A 1 117 ? -15.193 -7.135 16.325 1.00 86.81 117 ILE A C 1
ATOM 953 O O . ILE A 1 117 ? -15.918 -8.128 16.346 1.00 86.81 117 ILE A O 1
ATOM 957 N N . LEU A 1 118 ? -15.587 -5.977 15.788 1.00 87.94 118 LEU A N 1
ATOM 958 C CA . LEU A 1 118 ? -16.925 -5.772 15.231 1.00 87.94 118 LEU A CA 1
ATOM 959 C C . LEU A 1 118 ? -17.204 -6.702 14.042 1.00 87.94 118 LEU A C 1
ATOM 961 O O . LEU A 1 118 ? -18.291 -7.268 13.945 1.00 87.94 118 LEU A O 1
ATOM 965 N N . PHE A 1 119 ? -16.229 -6.863 13.149 1.00 91.00 119 PHE A N 1
ATOM 966 C CA . PHE A 1 119 ? -16.323 -7.740 11.981 1.00 91.00 119 PHE A CA 1
ATOM 967 C C . PHE A 1 119 ? -15.978 -9.192 12.320 1.00 91.00 119 PHE A C 1
ATOM 969 O O . PHE A 1 119 ? -16.068 -10.057 11.453 1.00 91.00 119 PHE A O 1
ATOM 976 N N . GLN A 1 120 ? -15.567 -9.460 13.563 1.00 93.38 120 GLN A N 1
ATOM 977 C CA . GLN A 1 120 ? -15.119 -10.767 14.034 1.00 93.38 120 GLN A CA 1
ATOM 978 C C . GLN A 1 120 ? -13.994 -11.346 13.164 1.00 93.38 120 GLN A C 1
ATOM 980 O O . GLN A 1 120 ? -14.016 -12.546 12.883 1.00 93.38 120 GLN A O 1
ATOM 985 N N . VAL A 1 121 ? -13.049 -10.517 12.682 1.00 94.31 121 VAL A N 1
ATOM 986 C CA . VAL A 1 121 ? -11.962 -10.937 11.764 1.00 94.31 121 VAL A CA 1
ATOM 987 C C . VAL A 1 121 ? -11.188 -12.139 12.322 1.00 94.31 121 VAL A C 1
ATOM 989 O O . VAL A 1 121 ? -11.112 -12.296 13.543 1.00 94.31 121 VAL A O 1
ATOM 992 N N . PRO A 1 122 ? -10.655 -13.040 11.474 1.00 94.44 122 PRO A N 1
ATOM 993 C CA . PRO A 1 122 ? -9.934 -14.199 11.977 1.00 94.44 122 PRO A CA 1
ATOM 994 C C . PRO A 1 122 ? -8.708 -13.753 12.775 1.00 94.44 122 PRO A C 1
ATOM 996 O O . PRO A 1 122 ? -8.103 -12.726 12.480 1.00 94.44 122 PRO A O 1
ATOM 999 N N . LEU A 1 123 ? -8.308 -14.551 13.763 1.00 93.94 123 LEU A N 1
ATOM 1000 C CA . LEU A 1 123 ? -7.049 -14.306 14.459 1.00 93.94 123 LEU A CA 1
ATOM 1001 C C . LEU A 1 123 ? -5.860 -14.533 13.521 1.00 93.94 123 LEU A C 1
ATOM 1003 O O . LEU A 1 123 ? -5.854 -15.497 12.738 1.00 93.94 123 LEU A O 1
ATOM 1007 N N . ASN A 1 124 ? -4.852 -13.671 13.676 1.00 96.88 124 ASN A N 1
ATOM 1008 C CA . ASN A 1 124 ? -3.533 -13.828 13.073 1.00 96.88 124 ASN A CA 1
ATOM 1009 C C . ASN A 1 124 ? -2.968 -15.206 13.417 1.00 96.88 124 ASN A C 1
ATOM 1011 O O . ASN A 1 124 ? -3.118 -15.692 14.541 1.00 96.88 124 ASN A O 1
ATOM 1015 N N . ARG A 1 125 ? -2.323 -15.841 12.443 1.00 97.69 125 ARG A N 1
ATOM 1016 C CA . ARG A 1 125 ? -1.809 -17.202 12.575 1.00 97.69 125 ARG A CA 1
ATOM 1017 C C . ARG A 1 125 ? -0.633 -17.429 11.644 1.00 97.69 125 ARG A C 1
ATOM 1019 O O . ARG A 1 125 ? -0.448 -16.708 10.670 1.00 97.69 125 ARG A O 1
ATOM 1026 N N . ARG A 1 126 ? 0.123 -18.481 11.926 1.00 97.88 126 ARG A N 1
ATOM 1027 C CA . ARG A 1 126 ? 1.095 -19.026 10.986 1.00 97.88 126 ARG A CA 1
ATOM 1028 C C . ARG A 1 126 ? 0.467 -20.199 10.242 1.00 97.88 126 ARG A C 1
ATOM 1030 O O . ARG A 1 126 ? -0.244 -20.991 10.859 1.00 97.88 126 ARG A O 1
ATOM 1037 N N . ILE A 1 127 ? 0.705 -20.279 8.942 1.00 98.00 127 ILE A N 1
ATOM 1038 C CA . ILE A 1 127 ? 0.259 -21.369 8.073 1.00 98.00 127 ILE A CA 1
ATOM 1039 C C . ILE A 1 127 ? 1.446 -21.952 7.313 1.00 98.00 127 ILE A C 1
ATOM 1041 O O . ILE A 1 127 ? 2.438 -21.258 7.082 1.00 98.00 127 ILE A O 1
ATOM 1045 N N . ASP A 1 128 ? 1.324 -23.209 6.901 1.00 97.94 128 ASP A N 1
ATOM 1046 C CA . ASP A 1 128 ? 2.281 -23.824 5.991 1.00 97.94 128 ASP A CA 1
ATOM 1047 C C . ASP A 1 128 ? 1.988 -23.357 4.567 1.00 97.94 128 ASP A C 1
ATOM 1049 O O . ASP A 1 128 ? 0.864 -23.478 4.071 1.00 97.94 128 ASP A O 1
ATOM 1053 N N . LEU A 1 129 ? 3.002 -22.788 3.920 1.00 97.94 129 LEU A N 1
ATOM 1054 C CA . LEU A 1 129 ? 2.907 -22.372 2.528 1.00 97.94 129 LEU A CA 1
ATOM 1055 C C . LEU A 1 129 ? 3.467 -23.466 1.620 1.00 97.94 129 LEU A C 1
ATOM 1057 O O . LEU A 1 129 ? 4.471 -24.085 1.974 1.00 97.94 129 LEU A O 1
ATOM 1061 N N . PRO A 1 130 ? 2.895 -23.662 0.419 1.00 97.12 130 PRO A N 1
ATOM 1062 C CA . PRO A 1 130 ? 3.487 -24.560 -0.571 1.00 97.12 130 PRO A CA 1
ATOM 1063 C C . PRO A 1 130 ? 4.873 -24.072 -1.023 1.00 97.12 130 PRO A C 1
ATOM 1065 O O . PRO A 1 130 ? 5.733 -24.877 -1.370 1.00 97.12 130 PRO A O 1
ATOM 1068 N N . ARG A 1 131 ? 5.082 -22.749 -1.011 1.00 97.12 131 ARG A N 1
ATOM 1069 C CA . ARG A 1 131 ? 6.345 -22.054 -1.279 1.00 97.12 131 ARG A CA 1
ATOM 1070 C C . ARG A 1 131 ? 6.307 -20.649 -0.662 1.00 97.12 131 ARG A C 1
ATOM 1072 O O . ARG A 1 131 ? 5.211 -20.114 -0.478 1.00 97.12 131 ARG A O 1
ATOM 1079 N N . PRO A 1 132 ? 7.459 -20.040 -0.344 1.00 96.62 132 PRO A N 1
ATOM 1080 C CA . PRO A 1 132 ? 7.497 -18.730 0.307 1.00 96.62 132 PRO A CA 1
ATOM 1081 C C . PRO A 1 132 ? 7.305 -17.542 -0.659 1.00 96.62 132 PRO A C 1
ATOM 1083 O O . PRO A 1 132 ? 6.950 -16.444 -0.241 1.00 96.62 132 PRO A O 1
ATOM 1086 N N . ASP A 1 133 ? 7.516 -17.743 -1.955 1.00 96.88 133 ASP A N 1
ATOM 1087 C CA . ASP A 1 133 ? 7.528 -16.721 -3.005 1.00 96.88 133 ASP A CA 1
ATOM 1088 C C . ASP A 1 133 ? 6.286 -16.818 -3.903 1.00 96.88 133 ASP A C 1
ATOM 1090 O O . ASP A 1 133 ? 6.350 -17.078 -5.104 1.00 96.88 133 ASP A O 1
ATOM 1094 N N . LEU A 1 134 ? 5.113 -16.669 -3.294 1.00 97.88 134 LEU A N 1
ATOM 1095 C CA . LEU A 1 134 ? 3.820 -16.797 -3.970 1.00 97.88 134 LEU A CA 1
ATOM 1096 C C . LEU A 1 134 ? 3.601 -15.684 -5.010 1.00 97.88 134 LEU A C 1
ATOM 1098 O O . LEU A 1 134 ? 3.952 -14.525 -4.783 1.00 97.88 134 LEU A O 1
ATOM 1102 N N . SER A 1 135 ? 2.951 -16.016 -6.118 1.00 97.44 135 SER A N 1
ATOM 1103 C CA . SER A 1 135 ? 2.281 -15.048 -6.999 1.00 97.44 135 SER A CA 1
ATOM 1104 C C . SER A 1 135 ? 1.027 -14.456 -6.341 1.00 97.44 135 SER A C 1
ATOM 1106 O O . SER A 1 135 ? 0.565 -14.952 -5.305 1.00 97.44 135 SER A O 1
ATOM 1108 N N . ALA A 1 136 ? 0.442 -13.419 -6.946 1.00 96.62 136 ALA A N 1
ATOM 1109 C CA . ALA A 1 136 ? -0.786 -12.806 -6.447 1.00 96.62 136 ALA A CA 1
ATOM 1110 C C . ALA A 1 136 ? -1.953 -13.803 -6.399 1.00 96.62 136 ALA A C 1
ATOM 1112 O O . ALA A 1 136 ? -2.669 -13.866 -5.395 1.00 96.62 136 ALA A O 1
ATOM 1113 N N . ARG A 1 137 ? -2.137 -14.617 -7.448 1.00 95.81 137 ARG A N 1
ATOM 1114 C CA . ARG A 1 137 ? -3.224 -15.603 -7.513 1.00 95.81 137 ARG A CA 1
ATOM 1115 C C . ARG A 1 137 ? -3.023 -16.765 -6.546 1.00 95.81 137 ARG A C 1
ATOM 1117 O O . ARG A 1 137 ? -3.983 -17.163 -5.889 1.00 95.81 137 ARG A O 1
ATOM 1124 N N . GLU A 1 138 ? -1.800 -17.279 -6.405 1.00 97.12 138 GLU A N 1
ATOM 1125 C CA . GLU A 1 138 ? -1.491 -18.318 -5.408 1.00 97.12 138 GLU A CA 1
ATOM 1126 C C . GLU A 1 138 ? -1.764 -17.807 -3.982 1.00 97.12 138 GLU A C 1
ATOM 1128 O O . GLU A 1 138 ? -2.409 -18.491 -3.184 1.00 97.12 138 GLU A O 1
ATOM 1133 N N . ALA A 1 139 ? -1.343 -16.578 -3.667 1.00 97.25 139 ALA A N 1
ATOM 1134 C CA . ALA A 1 139 ? -1.618 -15.955 -2.3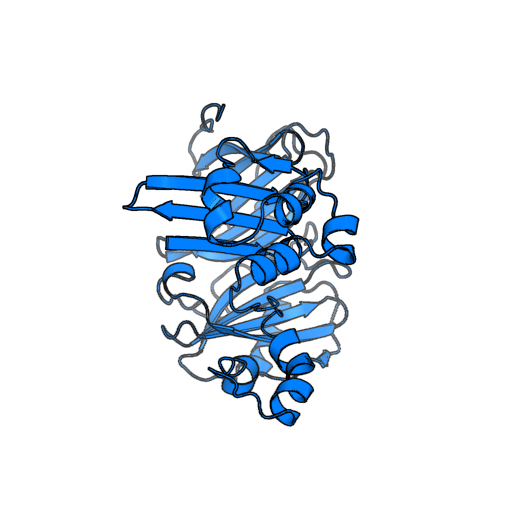75 1.00 97.25 139 ALA A CA 1
ATOM 1135 C C . ALA A 1 139 ? -3.123 -15.710 -2.156 1.00 97.25 139 ALA A C 1
ATOM 1137 O O . ALA A 1 139 ? -3.642 -15.982 -1.069 1.00 97.25 139 ALA A O 1
ATOM 1138 N N . LEU A 1 140 ? -3.854 -15.277 -3.190 1.00 96.12 140 LEU A N 1
ATOM 1139 C CA . LEU A 1 140 ? -5.307 -15.114 -3.124 1.00 96.12 140 LEU A CA 1
ATOM 1140 C C . LEU A 1 140 ? -6.017 -16.449 -2.874 1.00 96.12 140 LEU A C 1
ATOM 1142 O O . LEU A 1 140 ? -6.952 -16.491 -2.077 1.00 96.12 140 LEU A O 1
ATOM 1146 N N . ALA A 1 141 ? -5.576 -17.537 -3.509 1.00 95.69 141 ALA A N 1
ATOM 1147 C CA . ALA A 1 141 ? -6.146 -18.870 -3.313 1.00 95.69 141 ALA A CA 1
ATOM 1148 C C . ALA A 1 141 ? -6.000 -19.357 -1.860 1.00 95.69 141 ALA A C 1
ATOM 1150 O O . ALA A 1 141 ? -6.896 -20.020 -1.341 1.00 95.69 141 ALA A O 1
ATOM 1151 N N . ILE A 1 142 ? -4.916 -18.973 -1.178 1.00 96.88 142 ILE A N 1
ATOM 1152 C CA . ILE A 1 142 ? -4.698 -19.262 0.247 1.00 96.88 142 ILE A CA 1
ATOM 1153 C C . ILE A 1 142 ? -5.592 -18.392 1.142 1.00 96.88 142 ILE A C 1
ATOM 1155 O O . ILE A 1 142 ? -6.126 -18.873 2.142 1.00 96.88 142 ILE A O 1
ATOM 1159 N N . VAL A 1 143 ? -5.773 -17.114 0.800 1.00 96.12 143 VAL A N 1
ATOM 1160 C CA . VAL A 1 143 ? -6.576 -16.161 1.587 1.00 96.12 143 VAL A CA 1
ATOM 1161 C C . VAL A 1 143 ? -8.083 -16.378 1.416 1.00 96.12 143 VAL A C 1
ATOM 1163 O O . VAL A 1 143 ? -8.841 -16.226 2.378 1.00 96.12 143 VAL A O 1
ATOM 1166 N N . ALA A 1 144 ? -8.538 -16.748 0.218 1.00 94.50 144 ALA A N 1
ATOM 1167 C CA . ALA A 1 144 ? -9.954 -16.809 -0.141 1.00 94.50 144 ALA A CA 1
ATOM 1168 C C . ALA A 1 144 ? -10.815 -17.678 0.805 1.00 94.50 144 ALA A C 1
ATOM 1170 O O . ALA A 1 144 ? -11.876 -17.199 1.211 1.00 94.50 144 ALA A O 1
ATOM 1171 N N . PRO A 1 145 ? -10.388 -18.877 1.256 1.00 94.75 145 PRO A N 1
ATOM 1172 C CA . PRO A 1 145 ? -11.157 -19.678 2.213 1.00 94.75 145 PRO A CA 1
ATOM 1173 C C . PRO A 1 145 ? -11.427 -18.971 3.550 1.00 94.75 145 PRO A C 1
ATOM 1175 O O . PRO A 1 145 ? -12.503 -19.129 4.124 1.00 94.75 145 PRO A O 1
ATOM 1178 N N . TYR A 1 146 ? -10.493 -18.147 4.039 1.00 94.56 146 TYR A N 1
ATOM 1179 C CA . TYR A 1 146 ? -10.683 -17.371 5.273 1.00 94.56 146 TYR A CA 1
ATOM 1180 C C . TYR A 1 146 ? -11.697 -16.243 5.096 1.00 94.56 146 TYR A C 1
ATOM 1182 O O . TYR A 1 146 ? -12.384 -15.857 6.047 1.00 94.56 146 TYR A O 1
ATOM 1190 N N . MET A 1 147 ? -11.787 -15.725 3.873 1.00 94.44 147 MET A N 1
ATOM 1191 C CA . MET A 1 147 ? -12.691 -14.641 3.519 1.00 94.44 147 MET A CA 1
ATOM 1192 C C . MET A 1 147 ? -14.068 -15.131 3.073 1.00 94.44 147 MET A C 1
ATOM 1194 O O . MET A 1 147 ? -15.018 -14.362 3.145 1.00 94.44 147 MET A O 1
ATOM 1198 N N . ALA A 1 148 ? -14.222 -16.413 2.731 1.00 89.25 148 ALA A N 1
ATOM 1199 C CA . ALA A 1 148 ? -15.493 -17.008 2.312 1.00 89.25 148 ALA A CA 1
ATOM 1200 C C . ALA A 1 148 ? -16.613 -16.909 3.365 1.00 89.25 148 ALA A C 1
ATOM 1202 O O . ALA A 1 148 ? -17.785 -16.864 3.012 1.00 89.25 148 ALA A O 1
ATOM 1203 N N . ARG A 1 149 ? -16.270 -16.820 4.659 1.00 90.69 149 ARG A N 1
ATOM 1204 C CA . ARG A 1 149 ? -17.251 -16.602 5.743 1.00 90.69 149 ARG A CA 1
ATOM 1205 C C . ARG A 1 149 ? -17.876 -15.200 5.738 1.00 90.69 149 ARG A C 1
ATOM 1207 O O . ARG A 1 149 ? -18.841 -14.951 6.452 1.00 90.69 149 ARG A O 1
ATOM 1214 N N . PHE A 1 150 ? -17.278 -14.265 5.003 1.00 86.69 150 PHE A N 1
ATOM 1215 C CA . PHE A 1 150 ? -17.805 -12.926 4.805 1.00 86.69 150 PHE A CA 1
ATOM 1216 C C . PHE A 1 150 ? -18.630 -12.922 3.521 1.00 86.69 150 PHE A C 1
ATOM 1218 O O . PHE A 1 150 ? -18.112 -12.708 2.428 1.00 86.69 150 PHE A O 1
ATOM 1225 N N . GLU A 1 151 ? -19.926 -13.186 3.664 1.00 85.06 151 GLU A N 1
ATOM 1226 C CA . GLU A 1 151 ? -20.864 -13.184 2.542 1.00 85.06 151 GLU A CA 1
ATOM 1227 C C . GLU A 1 151 ? -21.086 -11.768 1.980 1.00 85.06 151 GLU A C 1
ATOM 1229 O O . GLU A 1 151 ? -20.589 -10.763 2.505 1.00 85.06 151 GLU A O 1
ATOM 1234 N N . ALA A 1 152 ? -21.857 -11.669 0.893 1.00 80.94 152 ALA A N 1
ATOM 1235 C CA . ALA A 1 152 ? -22.267 -10.384 0.340 1.00 80.94 152 ALA A CA 1
ATOM 1236 C C . ALA A 1 152 ? -22.784 -9.449 1.463 1.00 80.94 152 ALA A C 1
ATOM 1238 O O . ALA A 1 152 ? -23.561 -9.877 2.317 1.00 80.94 152 ALA A O 1
ATOM 1239 N N . PRO A 1 153 ? -22.348 -8.176 1.503 1.00 86.75 153 PRO A N 1
ATOM 1240 C CA . PRO A 1 153 ? -21.763 -7.411 0.400 1.00 86.75 153 PRO A CA 1
ATOM 1241 C C . PRO A 1 153 ? -20.222 -7.310 0.421 1.00 86.75 153 PRO A C 1
ATOM 1243 O O . PRO A 1 153 ? -19.670 -6.391 -0.197 1.00 86.75 153 PRO A O 1
ATOM 1246 N N . TRP A 1 154 ? -19.518 -8.196 1.134 1.00 91.75 154 TRP A N 1
ATOM 1247 C CA . TRP A 1 154 ? -18.054 -8.189 1.143 1.00 91.75 154 TRP A CA 1
ATOM 1248 C C . TRP A 1 154 ? -17.478 -8.589 -0.218 1.00 91.75 154 TRP A C 1
ATOM 1250 O O . TRP A 1 154 ? -17.918 -9.556 -0.838 1.00 91.75 154 TRP A O 1
ATOM 1260 N N . HIS A 1 155 ? -16.491 -7.836 -0.699 1.00 91.88 155 HIS A N 1
ATOM 1261 C CA . HIS A 1 155 ? -15.783 -8.157 -1.935 1.00 91.88 155 HIS A CA 1
ATOM 1262 C C . HIS A 1 155 ? -14.346 -7.647 -1.913 1.00 91.88 155 HIS A C 1
ATOM 1264 O O . HIS A 1 155 ? -14.071 -6.578 -1.365 1.00 91.88 155 HIS A O 1
ATOM 1270 N N . LEU A 1 156 ? -13.449 -8.406 -2.546 1.00 93.69 156 LEU A N 1
ATOM 1271 C CA . LEU A 1 156 ? -12.095 -7.957 -2.842 1.00 93.69 156 LEU A CA 1
ATOM 1272 C C . LEU A 1 156 ? -12.177 -6.779 -3.823 1.00 93.69 156 LEU A C 1
ATOM 1274 O O . LEU A 1 156 ? -12.846 -6.875 -4.857 1.00 93.69 156 LEU A O 1
ATOM 1278 N N . PHE A 1 157 ? -11.528 -5.669 -3.484 1.00 92.56 157 PHE A N 1
ATOM 1279 C CA . PHE A 1 157 ? -11.487 -4.486 -4.348 1.00 92.56 157 PHE A CA 1
ATOM 1280 C C . PHE A 1 157 ? -10.073 -4.063 -4.734 1.00 92.56 157 PHE A C 1
ATOM 1282 O O . PHE A 1 157 ? -9.920 -3.396 -5.746 1.00 92.56 157 PHE A O 1
ATOM 1289 N N . ARG A 1 158 ? -9.065 -4.465 -3.957 1.00 94.50 158 ARG A N 1
ATOM 1290 C CA . ARG A 1 158 ? -7.657 -4.179 -4.224 1.00 94.50 158 ARG A CA 1
ATOM 1291 C C . ARG A 1 158 ? -6.799 -5.326 -3.707 1.00 94.50 158 ARG A C 1
ATOM 1293 O O . ARG A 1 158 ? -7.084 -5.879 -2.641 1.00 94.50 158 ARG A O 1
ATOM 1300 N N . LEU A 1 159 ? -5.729 -5.642 -4.423 1.00 95.88 159 LEU A N 1
ATOM 1301 C CA . LEU A 1 159 ? -4.599 -6.388 -3.876 1.00 95.88 159 LEU A CA 1
ATOM 1302 C C . LEU A 1 159 ? -3.309 -5.643 -4.193 1.00 95.88 159 LEU A C 1
ATOM 1304 O O . LEU A 1 159 ? -3.237 -4.898 -5.166 1.00 95.88 159 LEU A O 1
ATOM 1308 N N . SER A 1 160 ? -2.303 -5.806 -3.353 1.00 96.81 160 SER A N 1
ATOM 1309 C CA . SER A 1 160 ? -1.004 -5.179 -3.555 1.00 96.81 160 SER A CA 1
ATOM 1310 C C . SER A 1 160 ? 0.084 -5.983 -2.877 1.00 96.81 160 SER A C 1
ATOM 1312 O O . SER A 1 160 ? -0.177 -6.646 -1.879 1.00 96.81 160 SER A O 1
ATOM 1314 N N . VAL A 1 161 ? 1.317 -5.861 -3.336 1.00 95.62 161 VAL A N 1
ATOM 1315 C CA . VAL A 1 161 ? 2.487 -6.301 -2.576 1.00 95.62 161 VAL A CA 1
ATOM 1316 C C . VAL A 1 161 ? 3.102 -5.109 -1.849 1.00 95.62 161 VAL A C 1
ATOM 1318 O O . VAL A 1 161 ? 3.278 -4.034 -2.419 1.00 95.62 161 VAL A O 1
ATOM 1321 N N . GLN A 1 162 ? 3.425 -5.296 -0.574 1.00 89.81 162 GLN A N 1
ATOM 1322 C CA . GLN A 1 162 ? 4.309 -4.409 0.170 1.00 89.81 162 GLN A CA 1
ATOM 1323 C C . GLN A 1 162 ? 5.683 -5.075 0.265 1.00 89.81 162 GLN A C 1
ATOM 1325 O O . GLN A 1 162 ? 5.765 -6.243 0.634 1.00 89.81 162 GLN A O 1
ATOM 1330 N N . GLY A 1 163 ? 6.755 -4.341 -0.034 1.00 89.38 163 GLY A N 1
ATOM 1331 C CA . GLY A 1 163 ? 8.123 -4.855 0.061 1.00 89.38 163 GLY A CA 1
ATOM 1332 C C . GLY A 1 163 ? 8.798 -4.962 -1.299 1.00 89.38 163 GLY A C 1
ATOM 1333 O O . GLY A 1 163 ? 9.070 -3.941 -1.914 1.00 89.38 163 GLY A O 1
ATOM 1334 N N . ARG A 1 164 ? 9.134 -6.179 -1.732 1.00 90.19 164 ARG A N 1
ATOM 1335 C CA . ARG A 1 164 ? 9.763 -6.441 -3.033 1.00 90.19 164 ARG A CA 1
ATOM 1336 C C . ARG A 1 164 ? 9.048 -7.591 -3.731 1.00 90.19 164 ARG A C 1
ATOM 1338 O O . ARG A 1 164 ? 8.615 -8.538 -3.073 1.00 90.19 164 ARG A O 1
ATOM 1345 N N . THR A 1 165 ? 8.963 -7.519 -5.054 1.00 92.25 165 THR A N 1
ATOM 1346 C CA . THR A 1 165 ? 8.690 -8.685 -5.903 1.00 92.25 165 THR A CA 1
ATOM 1347 C C . THR A 1 165 ? 9.921 -9.041 -6.722 1.00 92.25 165 THR A C 1
ATOM 1349 O O . THR A 1 165 ? 10.784 -8.202 -6.984 1.00 92.25 165 THR A O 1
ATOM 1352 N N . THR A 1 166 ? 10.042 -10.318 -7.070 1.00 93.19 166 THR A N 1
ATOM 1353 C CA . THR A 1 166 ? 11.095 -10.815 -7.952 1.00 93.19 166 THR A CA 1
ATOM 1354 C C . THR A 1 166 ? 10.877 -10.296 -9.375 1.00 93.19 166 THR A C 1
ATOM 1356 O O . THR A 1 166 ? 9.790 -9.835 -9.726 1.00 93.19 166 THR A O 1
ATOM 1359 N N . SER A 1 167 ? 11.887 -10.430 -10.236 1.00 91.50 167 SER A N 1
ATOM 1360 C CA . SER A 1 167 ? 11.763 -10.122 -11.670 1.00 91.50 167 SER A CA 1
ATOM 1361 C C . SER A 1 167 ? 10.700 -10.960 -12.392 1.00 91.50 167 SER A C 1
ATOM 1363 O O . SER A 1 167 ? 10.284 -10.608 -13.491 1.00 91.50 167 SER A O 1
ATOM 1365 N N . GLU A 1 168 ? 10.262 -12.059 -11.775 1.00 95.12 168 GLU A N 1
ATOM 1366 C CA . GLU A 1 168 ? 9.184 -12.930 -12.250 1.00 95.12 168 GLU A CA 1
ATOM 1367 C C . GLU A 1 168 ? 7.806 -12.520 -11.707 1.00 95.12 168 GLU A C 1
ATOM 1369 O O . GLU A 1 168 ? 6.842 -13.239 -11.921 1.00 95.12 168 GLU A O 1
ATOM 1374 N N . GLY A 1 169 ? 7.687 -11.427 -10.942 1.00 95.00 169 GLY A N 1
ATOM 1375 C CA . GLY A 1 169 ? 6.406 -10.990 -10.364 1.00 95.00 169 GLY A CA 1
ATOM 1376 C C . GLY A 1 169 ? 5.915 -11.833 -9.198 1.00 95.00 169 GLY A C 1
ATOM 1377 O O . GLY A 1 169 ? 4.725 -11.832 -8.875 1.00 95.00 169 GLY A O 1
ATOM 1378 N N . ARG A 1 170 ? 6.823 -12.565 -8.549 1.00 96.56 170 ARG A N 1
ATOM 1379 C CA . ARG A 1 170 ? 6.541 -13.318 -7.324 1.00 96.56 170 ARG A CA 1
ATOM 1380 C C . ARG A 1 170 ? 6.894 -12.498 -6.095 1.00 96.56 170 ARG A C 1
ATOM 1382 O O . ARG A 1 170 ? 7.774 -11.644 -6.143 1.00 96.56 170 ARG A O 1
ATOM 1389 N N . ASN A 1 171 ? 6.231 -12.765 -4.977 1.00 95.50 171 ASN A N 1
ATOM 1390 C CA . ASN A 1 171 ? 6.567 -12.136 -3.706 1.00 95.50 171 ASN A CA 1
ATOM 1391 C C . ASN A 1 171 ? 7.998 -12.478 -3.282 1.00 95.50 171 ASN A C 1
ATOM 1393 O O . ASN A 1 171 ? 8.394 -13.640 -3.327 1.00 95.50 171 ASN A O 1
ATOM 1397 N N . ASP A 1 172 ? 8.757 -11.496 -2.802 1.00 94.75 172 ASP A N 1
ATOM 1398 C CA . ASP A 1 172 ? 10.032 -11.785 -2.156 1.00 94.75 172 ASP A CA 1
ATOM 1399 C C . ASP A 1 172 ? 9.801 -12.527 -0.829 1.00 94.75 172 ASP A C 1
ATOM 1401 O O . ASP A 1 172 ? 9.082 -12.052 0.050 1.00 94.75 172 ASP A O 1
ATOM 1405 N N . ALA A 1 173 ? 10.425 -13.694 -0.670 1.00 93.75 173 ALA A N 1
ATOM 1406 C CA . ALA A 1 173 ? 10.235 -14.560 0.493 1.00 93.75 173 ALA A CA 1
ATOM 1407 C C . ALA A 1 173 ? 10.644 -13.922 1.837 1.00 93.75 173 ALA A C 1
ATOM 1409 O O . ALA A 1 173 ? 10.139 -14.332 2.886 1.00 93.75 173 ALA A O 1
ATOM 1410 N N . VAL A 1 174 ? 11.573 -12.960 1.819 1.00 93.12 174 VAL A N 1
ATOM 1411 C CA . VAL A 1 174 ? 12.179 -12.365 3.018 1.00 93.12 174 VAL A CA 1
ATOM 1412 C C . VAL A 1 174 ? 11.479 -11.068 3.400 1.00 93.12 174 VAL A C 1
ATOM 1414 O O . VAL A 1 174 ? 11.154 -10.872 4.570 1.00 93.12 174 VAL A O 1
ATOM 1417 N N . VAL A 1 175 ? 11.257 -10.180 2.427 1.00 92.81 175 VAL A N 1
ATOM 1418 C CA . VAL A 1 175 ? 10.759 -8.815 2.684 1.00 92.81 175 VAL A CA 1
ATOM 1419 C C . VAL A 1 175 ? 9.396 -8.519 2.064 1.00 92.81 175 VAL A C 1
ATOM 1421 O O . VAL A 1 175 ? 8.810 -7.479 2.359 1.00 92.81 175 VAL A O 1
ATOM 1424 N N . GLY A 1 176 ? 8.890 -9.400 1.203 1.00 93.50 176 GLY A N 1
ATOM 1425 C CA . GLY A 1 176 ? 7.634 -9.212 0.492 1.00 93.50 176 GLY A CA 1
ATOM 1426 C C . GLY A 1 176 ? 6.413 -9.692 1.281 1.00 93.50 176 GLY A C 1
ATOM 1427 O O . GLY A 1 176 ? 6.458 -10.684 2.021 1.00 93.50 176 GLY A O 1
ATOM 1428 N N . CYS A 1 177 ? 5.292 -9.003 1.087 1.00 96.56 177 CYS A N 1
ATOM 1429 C CA . CYS A 1 177 ? 4.011 -9.323 1.695 1.00 96.56 177 CYS A CA 1
ATOM 1430 C C . CYS A 1 177 ? 2.846 -8.995 0.755 1.00 96.56 177 CYS A C 1
ATOM 1432 O O . CYS A 1 177 ? 2.626 -7.828 0.423 1.00 96.56 177 CYS A O 1
ATOM 1434 N N . TRP A 1 178 ? 2.059 -10.002 0.371 1.00 97.94 178 TRP A N 1
ATOM 1435 C CA . TRP A 1 178 ? 0.801 -9.762 -0.338 1.00 97.94 178 TRP A CA 1
ATOM 1436 C C . TRP A 1 178 ? -0.253 -9.245 0.634 1.00 97.94 178 TRP A C 1
ATOM 1438 O O . TRP A 1 178 ? -0.474 -9.839 1.688 1.00 97.94 178 TRP A O 1
ATOM 1448 N N . ARG A 1 179 ? -0.930 -8.164 0.257 1.00 97.94 179 ARG A N 1
ATOM 1449 C CA . ARG A 1 179 ? -2.025 -7.515 0.979 1.00 97.94 179 ARG A CA 1
ATOM 1450 C C . ARG A 1 179 ? -3.282 -7.558 0.121 1.00 97.94 179 ARG A C 1
ATOM 1452 O O . ARG A 1 179 ? -3.248 -7.260 -1.069 1.00 97.94 179 ARG A O 1
ATOM 1459 N N . PHE A 1 180 ? -4.399 -7.908 0.738 1.00 97.12 180 PHE A N 1
ATOM 1460 C CA . PHE A 1 180 ? -5.709 -8.025 0.115 1.00 97.12 180 PHE A CA 1
ATOM 1461 C C . PHE A 1 180 ? -6.696 -7.163 0.879 1.00 97.12 180 PHE A C 1
ATOM 1463 O O . PHE A 1 180 ? -6.802 -7.269 2.101 1.00 97.12 180 PHE A O 1
ATOM 1470 N N . TYR A 1 181 ? -7.451 -6.346 0.159 1.00 96.06 181 TYR A N 1
ATOM 1471 C CA . TYR A 1 181 ? -8.419 -5.440 0.750 1.00 96.06 181 TYR A CA 1
ATOM 1472 C C . TYR A 1 181 ? -9.824 -5.844 0.325 1.00 96.06 181 TYR A C 1
ATOM 1474 O O . TYR A 1 181 ? -10.188 -5.805 -0.854 1.00 96.06 181 TYR A O 1
ATOM 1482 N N . TYR A 1 182 ? -10.618 -6.233 1.315 1.00 95.56 182 TYR A N 1
ATOM 1483 C CA . TYR A 1 182 ? -12.028 -6.556 1.169 1.00 95.56 182 TYR A CA 1
ATOM 1484 C C . TYR A 1 182 ? -12.849 -5.426 1.764 1.00 95.56 182 TYR A C 1
ATOM 1486 O O . TYR A 1 182 ? -12.567 -4.994 2.875 1.00 95.56 182 TYR A O 1
ATOM 1494 N N . ARG A 1 183 ? -13.888 -4.959 1.075 1.00 93.69 183 ARG A N 1
ATOM 1495 C CA . ARG A 1 183 ? -14.786 -3.926 1.614 1.00 93.69 183 ARG A CA 1
ATOM 1496 C C . ARG A 1 183 ? -16.224 -4.394 1.672 1.00 93.69 183 ARG A C 1
ATOM 1498 O O . ARG A 1 183 ? -16.642 -5.217 0.856 1.00 93.69 183 ARG A O 1
ATOM 1505 N N . LYS A 1 184 ? -16.992 -3.824 2.598 1.00 93.56 184 LYS A N 1
ATOM 1506 C CA . LYS A 1 184 ? -18.417 -4.115 2.783 1.00 93.56 184 LYS A CA 1
ATOM 1507 C C . LYS A 1 184 ? -19.291 -3.074 2.080 1.00 93.56 184 LYS A C 1
ATOM 1509 O O . LYS A 1 184 ? -19.704 -2.082 2.679 1.00 93.56 184 LYS A O 1
ATOM 1514 N N . GLY A 1 185 ? -19.622 -3.310 0.810 1.00 89.56 185 GLY A N 1
ATOM 1515 C CA . GLY A 1 185 ? -20.451 -2.379 0.032 1.00 89.56 185 GLY A CA 1
ATOM 1516 C C . GLY A 1 185 ? -19.921 -0.937 0.094 1.00 89.56 185 GLY A C 1
ATOM 1517 O O . GLY A 1 185 ? -18.762 -0.697 -0.231 1.00 89.56 185 GLY A O 1
ATOM 1518 N N . PHE A 1 186 ? -20.765 -0.003 0.544 1.00 88.94 186 PHE A N 1
ATOM 1519 C CA . PHE A 1 186 ? -20.434 1.417 0.718 1.00 88.94 186 PHE A CA 1
ATOM 1520 C C . PHE A 1 186 ? -20.126 1.813 2.172 1.00 88.94 186 PHE A C 1
ATOM 1522 O O . PHE A 1 186 ? -19.998 2.994 2.446 1.00 88.94 186 PHE A O 1
ATOM 1529 N N . SER A 1 187 ? -20.041 0.895 3.142 1.00 89.44 187 SER A N 1
ATOM 1530 C CA . SER A 1 187 ? -20.013 1.306 4.560 1.00 89.44 187 SER A CA 1
ATOM 1531 C C . SER A 1 187 ? -18.708 1.974 5.017 1.00 89.44 187 SER A C 1
ATOM 1533 O O . SER A 1 187 ? -18.653 2.477 6.136 1.00 89.44 187 SER A O 1
ATOM 1535 N N . GLY A 1 188 ? -17.659 1.958 4.188 1.00 90.44 188 GLY A N 1
ATOM 1536 C CA . GLY A 1 188 ? -16.296 2.325 4.587 1.00 90.44 188 GLY A CA 1
ATOM 1537 C C . GLY A 1 188 ? -15.603 1.254 5.440 1.00 90.44 188 GLY A C 1
ATOM 1538 O O . GLY A 1 188 ? -14.426 1.392 5.765 1.00 90.44 188 GLY A O 1
ATOM 1539 N N . ASP A 1 189 ? -16.295 0.164 5.793 1.00 94.25 189 ASP A N 1
ATOM 1540 C CA . ASP A 1 189 ? -15.691 -0.961 6.502 1.00 94.25 189 ASP A CA 1
ATOM 1541 C C . ASP A 1 189 ? -14.808 -1.770 5.538 1.00 94.25 189 ASP A C 1
ATOM 1543 O O . ASP A 1 189 ? -15.263 -2.231 4.482 1.00 94.25 189 ASP A O 1
ATOM 1547 N N . VAL A 1 190 ? -13.551 -1.968 5.930 1.00 95.75 190 VAL A N 1
ATOM 1548 C CA . VAL A 1 190 ? -12.535 -2.698 5.170 1.00 95.75 190 VAL A CA 1
ATOM 1549 C C . VAL A 1 190 ? -11.905 -3.768 6.057 1.00 95.75 190 VAL A C 1
ATOM 1551 O O . VAL A 1 190 ? -11.635 -3.543 7.236 1.00 95.75 190 VAL A O 1
ATOM 1554 N N . ILE A 1 191 ? -11.660 -4.940 5.485 1.00 97.06 191 ILE A N 1
ATOM 1555 C CA . ILE A 1 191 ? -10.807 -5.977 6.051 1.00 97.06 191 ILE A CA 1
ATOM 1556 C C . ILE A 1 191 ? -9.561 -6.042 5.190 1.00 97.06 191 ILE A C 1
ATOM 1558 O O . ILE A 1 191 ? -9.623 -6.334 3.996 1.00 97.06 191 ILE A O 1
ATOM 1562 N N . GLU A 1 192 ? -8.434 -5.776 5.822 1.00 97.75 192 GLU A N 1
ATOM 1563 C CA . GLU A 1 192 ? -7.126 -6.033 5.262 1.00 97.75 192 GLU A CA 1
ATOM 1564 C C . GLU A 1 192 ? -6.670 -7.432 5.681 1.00 97.75 192 GLU A C 1
ATOM 1566 O O . GLU A 1 192 ? -6.743 -7.791 6.859 1.00 97.75 192 GLU A O 1
ATOM 1571 N N . VAL A 1 193 ? -6.186 -8.207 4.716 1.00 98.06 193 VAL A N 1
ATOM 1572 C CA . VAL A 1 193 ? -5.525 -9.493 4.936 1.00 98.06 193 VAL A CA 1
ATOM 1573 C C . VAL A 1 193 ? -4.118 -9.406 4.384 1.00 98.06 193 VAL A C 1
ATOM 1575 O O . VAL A 1 193 ? -3.941 -8.897 3.282 1.00 98.06 193 VAL A O 1
ATOM 1578 N N . TRP A 1 194 ? -3.127 -9.923 5.099 1.00 98.19 194 TRP A N 1
ATOM 1579 C CA . TRP A 1 194 ? -1.753 -9.964 4.609 1.00 98.19 194 TRP A CA 1
ATOM 1580 C C . TRP A 1 194 ? -1.106 -11.326 4.818 1.00 98.19 194 TRP A C 1
ATOM 1582 O O . TRP A 1 194 ? -1.378 -12.001 5.811 1.00 98.19 194 TRP A O 1
ATOM 1592 N N . ILE A 1 195 ? -0.239 -11.722 3.889 1.00 98.19 195 ILE A N 1
ATOM 1593 C CA . ILE A 1 195 ? 0.490 -12.990 3.922 1.00 98.19 195 ILE A CA 1
ATOM 1594 C C . ILE A 1 195 ? 1.959 -12.768 3.551 1.00 98.19 195 ILE A C 1
ATOM 1596 O O . ILE A 1 195 ? 2.283 -12.270 2.473 1.00 98.19 195 ILE A O 1
ATOM 1600 N N . PHE A 1 196 ? 2.845 -13.142 4.472 1.00 97.81 196 PHE A N 1
ATOM 1601 C CA . PHE A 1 196 ? 4.297 -13.089 4.297 1.00 97.81 196 PHE A CA 1
ATOM 1602 C C . PHE A 1 196 ? 4.842 -14.430 3.803 1.00 97.81 196 PHE A C 1
ATOM 1604 O O . PHE A 1 196 ? 4.268 -15.480 4.093 1.00 97.81 196 PHE A O 1
ATOM 1611 N N . GLY A 1 197 ? 6.015 -14.418 3.161 1.00 96.00 197 GLY A N 1
ATOM 1612 C CA . GLY A 1 197 ? 6.667 -15.639 2.670 1.00 96.00 197 GLY A CA 1
ATOM 1613 C C . GLY A 1 197 ? 7.057 -16.655 3.752 1.00 96.00 197 GLY A C 1
ATOM 1614 O O . GLY A 1 197 ? 7.252 -17.830 3.465 1.00 96.00 197 GLY A O 1
ATOM 1615 N N . ASN A 1 198 ? 7.101 -16.251 5.022 1.00 96.69 198 ASN A N 1
ATOM 1616 C CA . ASN A 1 198 ? 7.337 -17.156 6.153 1.00 96.69 198 ASN A CA 1
ATOM 1617 C C . ASN A 1 198 ? 6.063 -17.846 6.695 1.00 96.69 198 ASN A C 1
ATOM 1619 O O . ASN A 1 198 ? 6.130 -18.540 7.719 1.00 96.69 198 ASN A O 1
ATOM 1623 N N . GLY A 1 199 ? 4.914 -17.627 6.046 1.00 97.75 199 GLY A N 1
ATOM 1624 C CA . GLY A 1 199 ? 3.622 -18.194 6.427 1.00 97.75 199 GLY A CA 1
ATOM 1625 C C . GLY A 1 199 ? 2.842 -17.388 7.463 1.00 97.75 199 GLY A C 1
ATOM 1626 O O . GLY A 1 199 ? 1.778 -17.831 7.891 1.00 97.75 199 GLY A O 1
ATOM 1627 N N . ASN A 1 200 ? 3.326 -16.218 7.890 1.00 98.12 200 ASN A N 1
ATOM 1628 C CA . ASN A 1 200 ? 2.544 -15.344 8.762 1.00 98.12 200 ASN A CA 1
ATOM 1629 C C . ASN A 1 200 ? 1.358 -14.759 7.983 1.00 98.12 200 ASN A C 1
ATOM 1631 O O . ASN A 1 200 ? 1.545 -13.975 7.053 1.00 98.12 200 ASN A O 1
ATOM 1635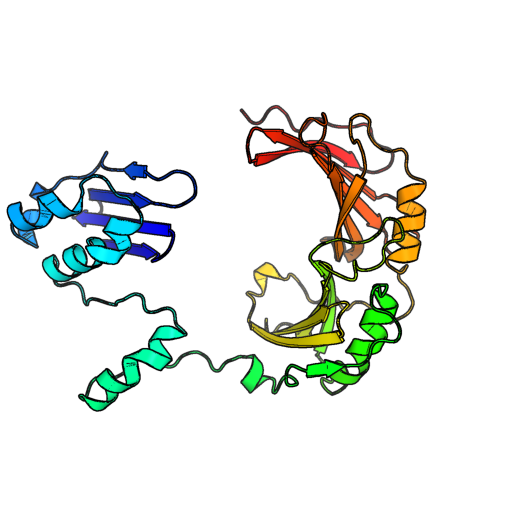 N N . LEU A 1 201 ? 0.148 -15.125 8.401 1.00 98.31 201 LEU A N 1
ATOM 1636 C CA . LEU A 1 201 ? -1.129 -14.671 7.863 1.00 98.31 201 LEU A CA 1
ATOM 1637 C C . LEU A 1 201 ? -1.834 -13.810 8.915 1.00 98.31 201 LEU A C 1
ATOM 1639 O O . LEU A 1 201 ? -2.098 -14.271 10.031 1.00 98.31 201 LEU A O 1
ATOM 1643 N N . GLY A 1 202 ? -2.149 -12.565 8.573 1.00 97.81 202 GLY A N 1
ATOM 1644 C CA . GLY A 1 202 ? -2.821 -11.648 9.486 1.00 97.81 202 GLY A CA 1
ATOM 1645 C C . GLY A 1 202 ? -4.027 -10.950 8.885 1.00 97.81 202 GLY A C 1
ATOM 1646 O O . GLY A 1 202 ? -4.204 -10.905 7.670 1.00 97.81 202 GLY A O 1
ATOM 1647 N N . PHE A 1 203 ? -4.873 -10.443 9.777 1.00 97.50 203 PHE A N 1
ATOM 1648 C CA . PHE A 1 203 ? -6.150 -9.825 9.458 1.00 97.50 203 PHE A CA 1
ATOM 1649 C C . PHE A 1 203 ? -6.335 -8.561 10.295 1.00 97.50 203 PHE A C 1
ATOM 1651 O O . PHE A 1 203 ? -6.027 -8.538 11.488 1.00 97.50 203 PHE A O 1
ATOM 1658 N N . LYS A 1 204 ? -6.894 -7.514 9.691 1.00 96.19 204 LYS A N 1
ATOM 1659 C CA . LYS A 1 204 ? -7.232 -6.267 10.384 1.00 96.19 204 LYS A CA 1
ATOM 1660 C C . LYS A 1 204 ? -8.522 -5.694 9.838 1.00 96.19 204 LYS A C 1
ATOM 1662 O O . LYS A 1 204 ? -8.646 -5.460 8.640 1.00 96.19 204 LYS A O 1
ATOM 1667 N N . GLY A 1 205 ? -9.471 -5.429 10.728 1.00 95.38 205 GLY A N 1
ATOM 1668 C CA . GLY A 1 205 ? -10.616 -4.593 10.403 1.00 95.38 205 GLY A CA 1
ATOM 1669 C C . GLY A 1 205 ? -10.229 -3.122 10.502 1.00 95.38 205 GLY A C 1
ATOM 1670 O O . GLY A 1 205 ? -9.551 -2.706 11.441 1.00 95.38 205 GLY A O 1
ATOM 1671 N N . MET A 1 206 ? -10.707 -2.310 9.571 1.00 94.94 206 MET A N 1
ATOM 1672 C CA . MET A 1 206 ? -10.573 -0.860 9.614 1.00 94.94 206 MET A CA 1
ATOM 1673 C C . MET A 1 206 ? -11.821 -0.174 9.065 1.00 94.94 206 MET A C 1
ATOM 1675 O O . MET A 1 206 ? -12.641 -0.785 8.381 1.00 94.94 206 MET A O 1
ATOM 1679 N N . ARG A 1 207 ? -11.961 1.110 9.388 1.00 91.00 207 ARG A N 1
ATOM 1680 C CA . ARG A 1 207 ? -12.928 2.007 8.760 1.00 91.00 207 ARG A CA 1
ATOM 1681 C C . ARG A 1 207 ? -12.160 3.079 8.022 1.00 91.00 207 ARG A C 1
ATOM 1683 O O . ARG A 1 207 ? -11.325 3.746 8.627 1.00 91.00 207 ARG A O 1
ATOM 1690 N N . VAL A 1 208 ? -12.433 3.203 6.738 1.00 88.44 208 VAL A N 1
ATOM 1691 C CA . VAL A 1 208 ? -11.803 4.173 5.852 1.00 88.44 208 VAL A CA 1
ATOM 1692 C C . VAL A 1 208 ? -12.884 5.136 5.379 1.00 88.44 208 VAL A C 1
ATOM 1694 O O . VAL A 1 208 ? -14.037 4.739 5.195 1.00 88.44 208 VAL A O 1
ATOM 1697 N N . ASP A 1 209 ? -12.515 6.404 5.229 1.00 85.00 209 ASP A N 1
ATOM 1698 C CA . ASP A 1 209 ? -13.398 7.411 4.651 1.00 85.00 209 ASP A CA 1
ATOM 1699 C C . ASP A 1 209 ? -13.837 6.972 3.246 1.00 85.00 209 ASP A C 1
ATOM 1701 O O . ASP A 1 209 ? -13.011 6.521 2.450 1.00 85.00 209 ASP A O 1
ATOM 1705 N N . GLN A 1 210 ? -15.132 7.079 2.944 1.00 79.25 210 GLN A N 1
ATOM 1706 C CA . GLN A 1 210 ? -15.685 6.658 1.656 1.00 79.25 210 GLN A CA 1
ATOM 1707 C C . GLN A 1 210 ? -15.057 7.439 0.499 1.00 79.25 210 GLN A C 1
ATOM 1709 O O . GLN A 1 210 ? -14.795 6.861 -0.558 1.00 79.25 210 GLN A O 1
ATOM 1714 N N . ASP A 1 211 ? -14.729 8.710 0.733 1.00 79.12 211 ASP A N 1
ATOM 1715 C CA . ASP A 1 211 ? -14.099 9.570 -0.266 1.00 79.12 211 ASP A CA 1
ATOM 1716 C C . ASP A 1 211 ? -12.681 9.095 -0.624 1.00 79.12 211 ASP A C 1
ATOM 1718 O O . ASP A 1 211 ? -12.218 9.302 -1.747 1.00 79.12 211 ASP A O 1
ATOM 1722 N N . ALA A 1 212 ? -12.007 8.381 0.286 1.00 80.69 212 ALA A N 1
ATOM 1723 C CA . ALA A 1 212 ? -10.659 7.865 0.061 1.00 80.69 212 ALA A CA 1
ATOM 1724 C C . ALA A 1 212 ? -10.622 6.570 -0.774 1.00 80.69 212 ALA A C 1
ATOM 1726 O O . ALA A 1 212 ? -9.592 6.267 -1.375 1.00 80.69 212 ALA A O 1
ATOM 1727 N N . ILE A 1 213 ? -11.714 5.796 -0.821 1.00 77.00 213 ILE A N 1
ATOM 1728 C CA . ILE A 1 213 ? -11.766 4.478 -1.498 1.00 77.00 213 ILE A CA 1
ATOM 1729 C C . ILE A 1 213 ? -12.547 4.509 -2.818 1.00 77.00 213 ILE A C 1
ATOM 1731 O O . ILE A 1 213 ? -12.559 3.519 -3.558 1.00 77.00 213 ILE A O 1
ATOM 1735 N N . GLY A 1 214 ? -13.224 5.621 -3.109 1.00 80.31 214 GLY A N 1
ATOM 1736 C CA . GLY A 1 214 ? -14.065 5.767 -4.290 1.00 80.31 214 GLY A CA 1
ATOM 1737 C C . GLY A 1 214 ? -15.267 4.805 -4.319 1.00 80.31 214 GLY A C 1
ATOM 1738 O O . GLY A 1 214 ? -15.543 4.078 -3.357 1.00 80.31 214 GLY A O 1
ATOM 1739 N N . PRO A 1 215 ? -16.022 4.782 -5.433 1.00 79.19 215 PRO A N 1
ATOM 1740 C CA . PRO A 1 215 ? -17.218 3.956 -5.552 1.00 79.19 215 PRO A CA 1
ATOM 1741 C C . PRO A 1 215 ? -16.891 2.450 -5.501 1.00 79.19 215 PRO A C 1
ATOM 1743 O O . PRO A 1 215 ? -15.804 2.027 -5.913 1.00 79.19 215 PRO A O 1
ATOM 1746 N N . PRO A 1 216 ? -17.833 1.606 -5.038 1.00 76.50 216 PRO A N 1
ATOM 1747 C CA . PRO A 1 216 ? -17.655 0.177 -4.972 1.00 76.50 216 PRO A CA 1
ATOM 1748 C C . PRO A 1 216 ? -17.579 -0.455 -6.348 1.00 76.50 216 PRO A C 1
ATOM 1750 O O . PRO A 1 216 ? -18.535 -0.513 -7.113 1.00 76.50 216 PRO A O 1
ATOM 1753 N N . ARG A 1 217 ? -16.388 -0.955 -6.618 1.00 81.19 217 ARG A N 1
ATOM 1754 C CA . ARG A 1 217 ? -15.974 -1.780 -7.733 1.00 81.19 217 ARG A CA 1
ATOM 1755 C C . ARG A 1 217 ? -15.508 -3.105 -7.163 1.00 81.19 217 ARG A C 1
ATOM 1757 O O . ARG A 1 217 ? -14.680 -3.154 -6.249 1.00 81.19 217 ARG A O 1
ATOM 1764 N N . LYS A 1 218 ? -16.113 -4.167 -7.666 1.00 78.88 218 LYS A N 1
ATOM 1765 C CA . LYS A 1 218 ? -15.770 -5.537 -7.322 1.00 78.88 218 LYS A CA 1
ATOM 1766 C C . LYS A 1 218 ? -14.725 -5.997 -8.317 1.00 78.88 218 LYS A C 1
ATOM 1768 O O . LYS A 1 218 ? -14.973 -5.858 -9.509 1.00 78.88 218 LYS A O 1
ATOM 1773 N N . LEU A 1 219 ? -13.621 -6.576 -7.849 1.00 76.75 219 LEU A N 1
ATOM 1774 C CA . LEU A 1 219 ? -12.775 -7.382 -8.729 1.00 76.75 219 LEU A CA 1
ATOM 1775 C C . LEU A 1 219 ? -13.636 -8.576 -9.166 1.00 76.75 219 LEU A C 1
ATOM 1777 O O . LEU A 1 219 ? -13.935 -9.469 -8.368 1.00 76.75 219 LEU A O 1
ATOM 1781 N N . VAL A 1 220 ? -14.210 -8.483 -10.368 1.00 56.59 220 VAL A N 1
ATOM 1782 C CA . VAL A 1 220 ? -15.149 -9.476 -10.897 1.00 56.59 220 VAL A CA 1
ATOM 1783 C C . VAL A 1 220 ? -14.352 -10.720 -11.268 1.00 56.59 220 VAL A C 1
ATOM 1785 O O . VAL A 1 220 ? -13.430 -10.630 -12.063 1.00 56.59 220 VAL A O 1
ATOM 1788 N N . GLY A 1 221 ? -14.731 -11.864 -10.690 1.00 56.41 221 GLY A N 1
ATOM 1789 C CA . GLY A 1 221 ? -14.227 -13.186 -11.064 1.00 56.41 221 GLY A CA 1
ATOM 1790 C C . GLY A 1 221 ? -12.777 -13.461 -10.647 1.00 56.41 221 GLY A C 1
ATOM 1791 O O . GLY A 1 221 ? -11.873 -12.658 -10.830 1.00 56.41 221 GLY A O 1
ATOM 1792 N N . GLN A 1 222 ? -12.514 -14.653 -10.115 1.00 54.94 222 GLN A N 1
ATOM 1793 C CA . GLN A 1 222 ? -11.149 -15.141 -9.861 1.00 54.94 222 GLN A CA 1
ATOM 1794 C C . GLN A 1 222 ? -10.383 -15.500 -11.158 1.00 54.94 222 GLN A C 1
ATOM 1796 O O . GLN A 1 222 ? -9.412 -16.250 -11.089 1.00 54.94 222 GLN A O 1
ATOM 1801 N N . GLY A 1 223 ? -10.813 -15.022 -12.333 1.00 63.38 223 GLY A N 1
ATOM 1802 C CA . GLY A 1 223 ? -10.430 -15.609 -13.622 1.00 63.38 223 GLY A CA 1
ATOM 1803 C C . GLY A 1 223 ? -9.992 -14.647 -14.723 1.00 63.38 223 GLY A C 1
ATOM 1804 O O . GLY A 1 223 ? -9.165 -15.053 -15.524 1.00 63.38 223 GLY A O 1
ATOM 1805 N N . ASP A 1 224 ? -10.476 -13.403 -14.754 1.00 85.69 224 ASP A N 1
ATOM 1806 C CA . ASP A 1 224 ? -10.403 -12.621 -16.003 1.00 85.69 224 ASP A CA 1
ATOM 1807 C C . ASP A 1 224 ? -9.206 -11.663 -16.089 1.00 85.69 224 ASP A C 1
ATOM 1809 O O . ASP A 1 224 ? -8.998 -11.047 -17.124 1.00 85.69 224 ASP A O 1
ATOM 1813 N N . TRP A 1 225 ? -8.419 -11.523 -15.021 1.00 92.62 225 TRP A N 1
ATOM 1814 C CA . TRP A 1 225 ? -7.206 -10.696 -15.000 1.00 92.62 225 TRP A CA 1
ATOM 1815 C C . TRP A 1 225 ? -5.949 -11.563 -15.056 1.00 92.62 225 TRP A C 1
ATOM 1817 O O . TRP A 1 225 ? -5.962 -12.665 -14.518 1.00 92.62 225 TRP A O 1
ATOM 1827 N N . MET A 1 226 ? -4.868 -11.057 -15.640 1.00 95.69 226 MET A N 1
ATOM 1828 C CA . MET A 1 226 ? -3.531 -11.646 -15.676 1.00 95.69 226 MET A CA 1
ATOM 1829 C C . MET A 1 226 ? -2.871 -11.586 -14.298 1.00 95.69 226 MET A C 1
ATOM 1831 O O . MET A 1 226 ? -2.865 -10.545 -13.636 1.00 95.69 226 MET A O 1
ATOM 1835 N N . ASP A 1 227 ? -2.309 -12.710 -13.862 1.00 96.56 227 ASP A N 1
ATOM 1836 C CA . ASP A 1 227 ? -1.581 -12.836 -12.604 1.00 96.56 227 ASP A CA 1
ATOM 1837 C C . ASP A 1 227 ? -0.321 -11.952 -12.560 1.00 96.56 227 ASP A C 1
ATOM 1839 O O . ASP A 1 227 ? 0.201 -11.522 -13.587 1.00 96.56 227 ASP A O 1
ATOM 1843 N N . SER A 1 228 ? 0.210 -11.703 -11.358 1.00 96.94 228 SER A N 1
ATOM 1844 C CA . SER A 1 228 ? 1.411 -10.878 -11.181 1.00 96.94 228 SER A CA 1
ATOM 1845 C C . SER A 1 228 ? 2.619 -11.406 -11.962 1.00 96.94 228 SER A C 1
ATOM 1847 O O . SER A 1 228 ? 3.456 -10.618 -12.400 1.00 96.94 228 SER A O 1
ATOM 1849 N N . THR A 1 229 ? 2.697 -12.724 -12.164 1.00 97.50 229 THR A N 1
ATOM 1850 C CA . THR A 1 229 ? 3.762 -13.367 -12.945 1.00 97.50 229 THR A CA 1
ATOM 1851 C C . THR A 1 229 ? 3.628 -13.126 -14.448 1.00 97.50 229 THR A C 1
ATOM 1853 O O . THR A 1 229 ? 4.612 -12.811 -15.115 1.00 97.50 229 THR A O 1
ATOM 1856 N N . GLU A 1 230 ? 2.406 -13.198 -14.970 1.00 97.56 230 GLU A N 1
ATOM 1857 C CA . GLU A 1 230 ? 2.085 -12.930 -16.374 1.00 97.56 230 GLU A CA 1
ATOM 1858 C C . GLU A 1 230 ? 2.305 -11.449 -16.708 1.00 97.56 230 GLU A C 1
ATOM 1860 O O . GLU A 1 230 ? 2.918 -11.118 -17.718 1.00 97.56 230 GLU A O 1
ATOM 1865 N N . ILE A 1 231 ? 1.905 -10.551 -15.805 1.00 97.25 231 ILE A N 1
ATOM 1866 C CA . ILE A 1 231 ? 2.139 -9.110 -15.946 1.00 97.25 231 ILE A CA 1
ATOM 1867 C C . ILE A 1 231 ? 3.625 -8.787 -15.963 1.00 97.25 231 ILE A C 1
ATOM 1869 O O . ILE A 1 231 ? 4.073 -8.027 -16.815 1.00 97.25 231 ILE A O 1
ATOM 1873 N N . MET A 1 232 ? 4.415 -9.372 -15.059 1.00 96.56 232 MET A N 1
ATOM 1874 C CA . MET A 1 232 ? 5.859 -9.146 -15.088 1.00 96.56 232 MET A CA 1
ATOM 1875 C C . MET A 1 232 ? 6.517 -9.713 -16.346 1.00 96.56 232 MET A C 1
ATOM 1877 O O . MET A 1 232 ? 7.510 -9.145 -16.799 1.00 96.56 232 MET A O 1
ATOM 1881 N N . ALA A 1 233 ? 5.970 -10.774 -16.947 1.00 97.00 233 ALA A N 1
ATOM 1882 C CA . ALA A 1 233 ? 6.425 -11.238 -18.254 1.00 97.00 233 ALA A CA 1
ATOM 1883 C C . ALA A 1 233 ? 6.211 -10.158 -19.331 1.00 97.00 233 ALA A C 1
ATOM 1885 O O . ALA A 1 233 ? 7.182 -9.799 -19.992 1.00 97.00 233 ALA A O 1
ATOM 1886 N N . CYS A 1 234 ? 5.016 -9.558 -19.423 1.00 96.50 234 CYS A N 1
ATOM 1887 C CA . CYS A 1 234 ? 4.750 -8.430 -20.332 1.00 96.50 234 CYS A CA 1
ATOM 1888 C C . CYS A 1 234 ? 5.683 -7.238 -20.063 1.00 96.50 234 CYS A C 1
ATOM 1890 O O . CYS A 1 234 ? 6.305 -6.703 -20.975 1.00 96.50 234 CYS A O 1
ATOM 1892 N N . VAL A 1 235 ? 5.852 -6.858 -18.792 1.00 94.81 235 VAL A N 1
ATOM 1893 C CA . VAL A 1 235 ? 6.713 -5.732 -18.390 1.00 94.81 235 VAL A CA 1
ATOM 1894 C C . VAL A 1 235 ? 8.171 -5.939 -18.796 1.00 94.81 235 VAL A C 1
ATOM 1896 O O . VAL A 1 235 ? 8.852 -4.985 -19.170 1.00 94.81 235 VAL A O 1
ATOM 1899 N N . ASN A 1 236 ? 8.662 -7.176 -18.745 1.00 94.31 236 ASN A N 1
ATOM 1900 C CA . ASN A 1 236 ? 10.024 -7.501 -19.158 1.00 94.31 236 ASN A CA 1
ATOM 1901 C C . ASN A 1 236 ? 10.241 -7.393 -20.677 1.00 94.31 236 ASN A C 1
ATOM 1903 O O . ASN A 1 236 ? 11.393 -7.277 -21.098 1.00 94.31 236 ASN A O 1
ATOM 1907 N N . GLU A 1 237 ? 9.174 -7.406 -21.481 1.00 95.44 237 GLU A N 1
ATOM 1908 C CA . GLU A 1 237 ? 9.227 -7.203 -22.934 1.00 95.44 237 GLU A CA 1
ATOM 1909 C C . GLU A 1 237 ? 9.186 -5.721 -23.332 1.00 95.44 237 GLU A C 1
ATOM 1911 O O . GLU A 1 237 ? 9.577 -5.371 -24.447 1.00 95.44 237 GLU A O 1
ATOM 1916 N N . PHE A 1 238 ? 8.746 -4.832 -22.436 1.00 93.69 238 PHE A N 1
ATOM 1917 C CA . PHE A 1 238 ? 8.690 -3.401 -22.718 1.00 93.69 238 PHE A CA 1
ATOM 1918 C C . PHE A 1 238 ? 10.086 -2.786 -22.839 1.00 93.69 238 PHE A C 1
ATOM 1920 O O . PHE A 1 238 ? 11.027 -3.137 -22.120 1.00 93.69 238 PHE A O 1
ATOM 1927 N N . GLU A 1 239 ? 10.212 -1.804 -23.734 1.00 92.19 239 GLU A N 1
ATOM 1928 C CA . GLU A 1 239 ? 11.436 -1.020 -23.863 1.00 92.19 239 GLU A CA 1
ATOM 1929 C C . GLU A 1 239 ? 11.669 -0.209 -22.583 1.00 92.19 239 GLU A C 1
ATOM 1931 O O . GLU A 1 239 ? 10.922 0.718 -22.258 1.00 92.19 239 GLU A O 1
ATOM 1936 N N . LYS A 1 240 ? 12.726 -0.570 -21.854 1.00 91.06 240 LYS A N 1
ATOM 1937 C CA . LYS A 1 240 ? 13.092 0.083 -20.599 1.00 91.06 240 LYS A CA 1
ATOM 1938 C C . LYS A 1 240 ? 13.615 1.494 -20.875 1.00 91.06 240 LYS A C 1
ATOM 1940 O O . LYS A 1 240 ? 14.516 1.651 -21.702 1.00 91.06 240 LYS A O 1
ATOM 1945 N N . PRO A 1 241 ? 13.127 2.514 -20.153 1.00 89.75 241 PRO A N 1
ATOM 1946 C CA . PRO A 1 241 ? 13.688 3.852 -20.231 1.00 89.75 241 PRO A CA 1
ATOM 1947 C C . PRO A 1 241 ? 15.186 3.866 -19.906 1.00 89.75 241 PRO A C 1
ATOM 1949 O O . PRO A 1 241 ? 15.647 3.186 -18.987 1.00 89.75 241 PRO A O 1
ATOM 1952 N N . SER A 1 242 ? 15.952 4.672 -20.642 1.00 88.44 242 SER A N 1
ATOM 1953 C CA . SER A 1 242 ? 17.378 4.868 -20.373 1.00 88.44 242 SER A CA 1
ATOM 1954 C C . SER A 1 242 ? 17.610 5.455 -18.977 1.00 88.44 242 SER A C 1
ATOM 1956 O O . SER A 1 242 ? 16.849 6.313 -18.526 1.00 88.44 242 SER A O 1
ATOM 1958 N N . GLY A 1 243 ? 18.700 5.051 -18.324 1.00 84.38 243 GLY A N 1
ATOM 1959 C CA . GLY A 1 243 ? 19.095 5.594 -17.021 1.00 84.38 243 GLY A CA 1
ATOM 1960 C C . GLY A 1 243 ? 18.453 4.906 -15.814 1.00 84.38 243 GLY A C 1
ATOM 1961 O O . GLY A 1 243 ? 18.537 5.445 -14.713 1.00 84.38 243 GLY A O 1
ATOM 1962 N N . LEU A 1 244 ? 17.822 3.742 -16.011 1.00 84.38 244 LEU A N 1
ATOM 1963 C CA . LEU A 1 244 ? 17.444 2.801 -14.954 1.00 84.38 244 LEU A CA 1
ATOM 1964 C C . LEU A 1 244 ? 18.433 1.628 -14.956 1.00 84.38 244 LEU A C 1
ATOM 1966 O O . LEU A 1 244 ? 18.345 0.738 -15.804 1.00 84.38 244 LEU A O 1
ATOM 1970 N N . ASP A 1 245 ? 19.361 1.612 -14.004 1.00 74.62 245 ASP A N 1
ATOM 1971 C CA . ASP A 1 245 ? 20.283 0.489 -13.820 1.00 74.62 245 ASP A CA 1
ATOM 1972 C C . ASP A 1 245 ? 19.687 -0.501 -12.813 1.00 74.62 245 ASP A C 1
ATOM 1974 O O . ASP A 1 245 ? 19.208 -0.084 -11.761 1.00 74.62 245 ASP A O 1
ATOM 1978 N N . SER A 1 246 ? 19.757 -1.813 -13.082 1.00 77.94 246 SER A N 1
ATOM 1979 C CA . SER A 1 246 ? 19.328 -2.883 -12.149 1.00 77.94 246 SER A CA 1
ATOM 1980 C C . SER A 1 246 ? 17.952 -2.630 -11.507 1.00 77.94 246 SER A C 1
ATOM 1982 O O . SER A 1 246 ? 17.832 -2.100 -10.402 1.00 77.94 246 SER A O 1
ATOM 1984 N N . ILE A 1 247 ? 16.898 -3.005 -12.226 1.00 79.69 247 ILE A N 1
ATOM 1985 C CA . ILE A 1 247 ? 15.523 -2.740 -11.806 1.00 79.69 247 ILE A CA 1
ATOM 1986 C C . ILE A 1 247 ? 15.056 -3.803 -10.812 1.00 79.69 247 ILE A C 1
ATOM 1988 O O . ILE A 1 247 ? 15.108 -4.997 -11.114 1.00 79.69 247 ILE A O 1
ATOM 1992 N N . TYR A 1 248 ? 14.514 -3.364 -9.678 1.00 83.00 248 TYR A N 1
ATOM 1993 C CA . TYR A 1 248 ? 13.693 -4.200 -8.807 1.00 83.00 248 TYR A CA 1
ATOM 1994 C C . TYR A 1 248 ? 12.272 -3.646 -8.733 1.00 83.00 248 TYR A C 1
ATOM 1996 O O . TYR A 1 248 ? 12.043 -2.437 -8.780 1.00 83.00 248 TYR A O 1
ATOM 2004 N N . THR A 1 249 ? 11.297 -4.532 -8.575 1.00 82.00 249 THR A N 1
ATOM 2005 C CA . THR A 1 249 ? 9.903 -4.125 -8.411 1.00 82.00 249 THR A CA 1
ATOM 2006 C C . THR A 1 249 ? 9.622 -3.902 -6.928 1.00 82.00 249 THR A C 1
ATOM 2008 O O . THR A 1 249 ? 9.638 -4.842 -6.127 1.00 82.00 249 THR A O 1
ATOM 2011 N N . GLY A 1 250 ? 9.390 -2.646 -6.545 1.00 80.69 250 GLY A N 1
ATOM 2012 C CA . GLY A 1 250 ? 9.104 -2.273 -5.160 1.00 80.69 250 GLY A CA 1
ATOM 2013 C C . GLY A 1 250 ? 7.634 -2.468 -4.796 1.00 80.69 250 GLY A C 1
ATOM 2014 O O . GLY A 1 250 ? 7.304 -2.997 -3.740 1.00 80.69 250 GLY A O 1
ATOM 2015 N N . ILE A 1 251 ? 6.720 -2.055 -5.669 1.00 91.75 251 ILE A N 1
ATOM 2016 C CA . ILE A 1 251 ? 5.282 -2.139 -5.398 1.00 91.75 251 ILE A CA 1
ATOM 2017 C C . ILE A 1 251 ? 4.579 -2.629 -6.657 1.00 91.75 251 ILE A C 1
ATOM 2019 O O . ILE A 1 251 ? 4.902 -2.198 -7.757 1.00 91.75 251 ILE A O 1
ATOM 2023 N N . MET A 1 252 ? 3.615 -3.523 -6.474 1.00 96.50 252 MET A N 1
ATOM 2024 C CA . MET A 1 252 ? 2.635 -3.930 -7.476 1.00 96.50 252 MET A CA 1
ATOM 2025 C C . MET A 1 252 ? 1.261 -3.824 -6.834 1.00 96.50 252 MET A C 1
ATOM 2027 O O . MET A 1 252 ? 1.056 -4.379 -5.754 1.00 96.50 252 MET A O 1
ATOM 2031 N N . THR A 1 253 ? 0.333 -3.135 -7.479 1.00 96.38 253 THR A N 1
ATOM 2032 C CA . THR A 1 253 ? -1.045 -2.971 -7.013 1.00 96.38 253 THR A CA 1
ATOM 2033 C C . THR A 1 253 ? -1.993 -3.294 -8.150 1.00 96.38 253 THR A C 1
ATOM 2035 O O . THR A 1 253 ? -1.825 -2.783 -9.246 1.00 96.38 253 THR A O 1
ATOM 2038 N N . LEU A 1 254 ? -3.001 -4.115 -7.883 1.00 95.81 254 LEU A N 1
ATOM 2039 C CA . LEU A 1 254 ? -4.112 -4.356 -8.793 1.00 95.81 254 LEU A CA 1
ATOM 2040 C C . LEU A 1 254 ? -5.348 -3.645 -8.240 1.00 95.81 254 LEU A C 1
ATOM 2042 O O . LEU A 1 254 ? -5.838 -3.992 -7.156 1.00 95.81 254 LEU A O 1
ATOM 2046 N N . ASP A 1 255 ? -5.837 -2.648 -8.975 1.00 93.00 255 ASP A N 1
ATOM 2047 C CA . ASP A 1 255 ? -7.001 -1.843 -8.593 1.00 93.00 255 ASP A CA 1
ATOM 2048 C C . ASP A 1 255 ? -7.728 -1.259 -9.817 1.00 93.00 255 ASP A C 1
ATOM 2050 O O . ASP A 1 255 ? -7.210 -1.206 -10.933 1.00 93.00 255 ASP A O 1
ATOM 2054 N N . PHE A 1 256 ? -8.958 -0.799 -9.608 1.00 88.38 256 PHE A N 1
ATOM 2055 C CA . PHE A 1 256 ? -9.733 -0.090 -10.611 1.00 88.38 256 PHE A CA 1
ATOM 2056 C C . PHE A 1 256 ? -9.369 1.392 -10.681 1.00 88.38 256 PHE A C 1
ATOM 2058 O O . PHE A 1 256 ? -9.702 2.172 -9.784 1.00 88.38 256 PHE A O 1
ATOM 2065 N N . GLN A 1 257 ? -8.865 1.827 -11.832 1.00 84.38 257 GLN A N 1
ATOM 2066 C CA . GLN A 1 257 ? -8.635 3.243 -12.124 1.00 84.38 257 GLN A CA 1
ATOM 2067 C C . GLN A 1 257 ? -9.933 4.024 -12.288 1.00 84.38 257 GLN A C 1
ATOM 2069 O O . GLN A 1 257 ? -10.981 3.444 -12.561 1.00 84.38 257 GLN A O 1
ATOM 2074 N N . LYS A 1 258 ? -9.908 5.358 -12.152 1.00 73.06 258 LYS A N 1
ATOM 2075 C CA . LYS A 1 258 ? -11.109 6.230 -12.160 1.00 73.06 258 LYS A CA 1
ATOM 2076 C C . LYS A 1 258 ? -12.108 5.943 -13.295 1.00 73.06 258 LYS A C 1
ATOM 2078 O O . LYS A 1 258 ? -13.306 6.072 -13.059 1.00 73.06 258 LYS A O 1
ATOM 2083 N N . HIS A 1 259 ? -11.659 5.443 -14.443 1.00 73.88 259 HIS A N 1
ATOM 2084 C CA . HIS A 1 259 ? -12.497 5.060 -15.590 1.00 73.88 259 HIS A CA 1
ATOM 2085 C C . HIS A 1 259 ? -12.918 3.577 -15.632 1.00 73.88 259 HIS A C 1
ATOM 2087 O O . HIS A 1 259 ? -13.291 3.071 -16.681 1.00 73.88 259 HIS A O 1
ATOM 2093 N N . ALA A 1 260 ? -12.871 2.885 -14.492 1.00 68.50 260 ALA A N 1
ATOM 2094 C CA . ALA A 1 260 ? -13.277 1.492 -14.300 1.00 68.50 260 ALA A CA 1
ATOM 2095 C C . ALA A 1 260 ? -12.474 0.438 -15.087 1.00 68.50 260 ALA A C 1
ATOM 2097 O O . ALA A 1 260 ? -12.890 -0.717 -15.131 1.00 68.50 260 ALA A O 1
ATOM 2098 N N . ARG A 1 261 ? -11.308 0.796 -15.636 1.00 83.75 261 ARG A N 1
ATOM 2099 C CA . ARG A 1 261 ? -10.329 -0.193 -16.104 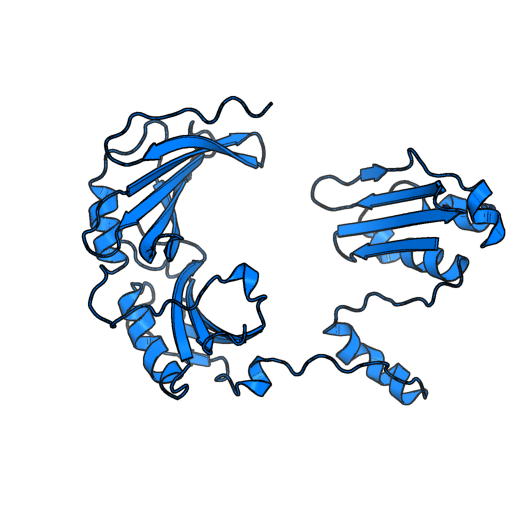1.00 83.75 261 ARG A CA 1
ATOM 2100 C C . ARG A 1 261 ? -9.608 -0.807 -14.914 1.00 83.75 261 ARG A C 1
ATOM 2102 O O . ARG A 1 261 ? -9.222 -0.082 -13.992 1.00 83.75 261 ARG A O 1
ATOM 2109 N N . LEU A 1 262 ? -9.480 -2.126 -14.928 1.00 91.75 262 LEU A N 1
ATOM 2110 C CA . LEU A 1 262 ? -8.698 -2.858 -13.949 1.00 91.75 262 LEU A CA 1
ATOM 2111 C C . LEU A 1 262 ? -7.235 -2.821 -14.389 1.00 91.75 262 LEU A C 1
ATOM 2113 O O . LEU A 1 262 ? -6.924 -3.254 -15.491 1.00 91.75 262 LEU A O 1
ATOM 2117 N N . MET A 1 263 ? -6.363 -2.287 -13.542 1.00 94.62 263 MET A N 1
ATOM 2118 C CA . MET A 1 263 ? -4.974 -2.023 -13.901 1.00 94.62 263 MET A CA 1
ATOM 2119 C C . MET A 1 263 ? -4.035 -2.600 -12.857 1.00 94.62 263 MET A C 1
ATOM 2121 O O . MET A 1 263 ? -4.294 -2.497 -11.654 1.00 94.62 263 MET A O 1
ATOM 2125 N N . TRP A 1 264 ? -2.914 -3.126 -13.330 1.00 96.81 264 TRP A N 1
ATOM 2126 C CA . TRP A 1 264 ? -1.718 -3.292 -12.529 1.00 96.81 264 TRP A CA 1
ATOM 2127 C C . TRP A 1 264 ? -0.904 -2.003 -12.545 1.00 96.81 264 TRP A C 1
ATOM 2129 O O . TRP A 1 264 ? -0.445 -1.557 -13.590 1.00 96.81 264 TRP A O 1
ATOM 2139 N N . GLU A 1 265 ? -0.707 -1.411 -11.377 1.00 96.25 265 GLU A N 1
ATOM 2140 C CA . GLU A 1 265 ? 0.252 -0.339 -11.148 1.00 96.25 265 GLU A CA 1
ATOM 2141 C C . GLU A 1 265 ? 1.528 -0.944 -10.569 1.00 96.25 265 GLU A C 1
ATOM 2143 O O . GLU A 1 265 ? 1.490 -1.587 -9.516 1.00 96.25 265 GLU A O 1
ATOM 2148 N N . LEU A 1 266 ? 2.658 -0.745 -11.240 1.00 96.38 266 LEU A N 1
ATOM 2149 C CA . LEU A 1 266 ? 3.958 -1.221 -10.788 1.00 96.38 266 LEU A CA 1
ATOM 2150 C C . LEU A 1 266 ? 4.894 -0.039 -10.569 1.00 96.38 266 LEU A C 1
ATOM 2152 O O . LEU A 1 266 ? 4.939 0.867 -11.391 1.00 96.38 266 LEU A O 1
ATOM 2156 N N . SER A 1 267 ? 5.669 -0.076 -9.487 1.00 95.44 267 SER A N 1
ATOM 2157 C CA . SER A 1 267 ? 6.760 0.863 -9.225 1.00 95.44 267 SER A CA 1
ATOM 2158 C C . SER A 1 267 ? 8.085 0.112 -9.273 1.00 95.44 267 SER A C 1
ATOM 2160 O O . SER A 1 267 ? 8.381 -0.721 -8.407 1.00 95.44 267 SER A O 1
ATOM 2162 N N . LEU A 1 268 ? 8.855 0.382 -10.323 1.00 94.25 268 LEU A N 1
ATOM 2163 C CA . LEU A 1 268 ? 10.123 -0.260 -10.650 1.00 94.25 268 LEU A CA 1
ATOM 2164 C C . LEU A 1 268 ? 11.263 0.690 -10.265 1.00 94.25 268 LEU A C 1
ATOM 2166 O O . LEU A 1 268 ? 11.475 1.712 -10.915 1.00 94.25 268 LEU A O 1
ATOM 2170 N N . GLY A 1 269 ? 11.967 0.386 -9.177 1.00 91.19 269 GLY A N 1
ATOM 2171 C CA . GLY A 1 269 ? 13.048 1.214 -8.645 1.00 91.19 269 GLY A CA 1
ATOM 2172 C C . GLY A 1 269 ? 14.420 0.799 -9.173 1.00 91.19 269 GLY A C 1
ATOM 2173 O O . GLY A 1 269 ? 14.666 -0.381 -9.426 1.00 91.19 269 GLY A O 1
ATOM 2174 N N . SER A 1 270 ? 15.327 1.766 -9.295 1.00 89.69 270 SER A N 1
ATOM 2175 C CA . SER A 1 270 ? 16.759 1.522 -9.497 1.00 89.69 270 SER A CA 1
ATOM 2176 C C . SER A 1 270 ? 17.439 1.219 -8.157 1.00 89.69 270 SER A C 1
ATOM 2178 O O . SER A 1 270 ? 17.310 1.994 -7.203 1.00 89.69 270 SER A O 1
ATOM 2180 N N . GLU A 1 271 ? 18.199 0.121 -8.073 1.00 85.38 271 GLU A N 1
ATOM 2181 C CA . GLU A 1 271 ? 19.078 -0.129 -6.914 1.00 85.38 271 GLU A CA 1
ATOM 2182 C C . GLU A 1 271 ? 20.249 0.866 -6.869 1.00 85.38 271 GLU A C 1
ATOM 2184 O O . GLU A 1 271 ? 20.723 1.240 -5.789 1.00 85.38 271 GLU A O 1
ATOM 2189 N N . ASN A 1 272 ? 20.688 1.344 -8.037 1.00 87.94 272 ASN A N 1
ATOM 2190 C CA . ASN A 1 272 ? 21.730 2.351 -8.149 1.00 87.94 272 ASN A CA 1
ATOM 2191 C C . ASN A 1 272 ? 21.172 3.730 -7.763 1.00 87.94 272 ASN A 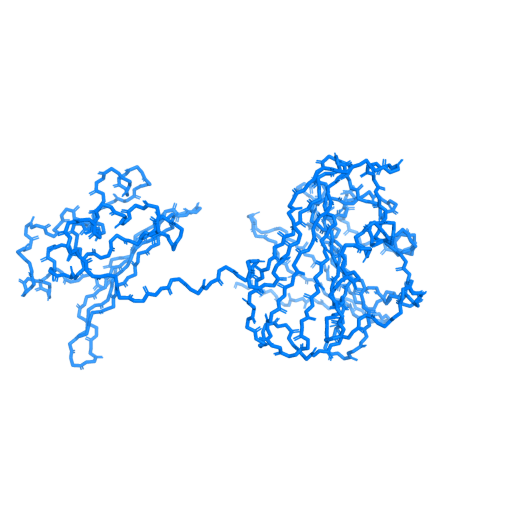C 1
ATOM 2193 O O . ASN A 1 272 ? 20.348 4.310 -8.474 1.00 87.94 272 ASN A O 1
ATOM 2197 N N . ARG A 1 273 ? 21.640 4.276 -6.633 1.00 85.88 273 ARG A N 1
ATOM 2198 C CA . ARG A 1 273 ? 21.234 5.607 -6.147 1.00 85.88 273 ARG A CA 1
ATOM 2199 C C . ARG A 1 273 ? 21.707 6.751 -7.039 1.00 85.88 273 ARG A C 1
ATOM 2201 O O . ARG A 1 273 ? 21.094 7.816 -6.975 1.00 85.88 273 ARG A O 1
ATOM 2208 N N . ASP A 1 274 ? 22.742 6.506 -7.836 1.00 86.81 274 ASP A N 1
ATOM 2209 C CA . ASP A 1 274 ? 23.330 7.463 -8.773 1.00 86.81 274 ASP A CA 1
ATOM 2210 C C . ASP A 1 274 ? 22.747 7.322 -10.188 1.00 86.81 274 ASP A C 1
ATOM 2212 O O . ASP A 1 274 ? 23.157 8.041 -11.100 1.00 86.81 274 ASP A O 1
ATOM 2216 N N . ALA A 1 275 ? 21.784 6.412 -10.384 1.00 88.31 275 ALA A N 1
ATOM 2217 C CA . ALA A 1 275 ? 21.063 6.288 -11.642 1.00 88.31 275 ALA A CA 1
ATOM 2218 C C . ALA A 1 275 ? 20.350 7.598 -11.998 1.00 88.31 275 ALA A C 1
ATOM 2220 O O . ALA A 1 275 ? 19.831 8.313 -11.133 1.00 88.31 275 ALA A O 1
ATOM 2221 N N . GLU A 1 276 ? 20.295 7.898 -13.296 1.00 88.50 276 GLU A N 1
ATOM 2222 C CA . GLU A 1 276 ? 19.668 9.125 -13.784 1.00 88.50 276 GLU A CA 1
ATOM 2223 C C . GLU A 1 276 ? 18.177 9.173 -13.420 1.00 88.50 276 GLU A C 1
ATOM 2225 O O . GLU A 1 276 ? 17.654 10.237 -13.076 1.00 88.50 276 GLU A O 1
ATOM 2230 N N . CYS A 1 277 ? 17.507 8.019 -13.474 1.00 91.38 277 CYS A N 1
ATOM 2231 C CA . CYS A 1 277 ? 16.131 7.837 -13.041 1.00 91.38 277 CYS A CA 1
ATOM 2232 C C . CYS A 1 277 ? 16.090 6.981 -11.771 1.00 91.38 277 CYS A C 1
ATOM 2234 O O . CYS A 1 277 ? 16.754 5.955 -11.661 1.00 91.38 277 CYS A O 1
ATOM 2236 N N . ALA A 1 278 ? 15.280 7.408 -10.804 1.00 92.00 278 ALA A N 1
ATOM 2237 C CA . ALA A 1 278 ? 15.104 6.691 -9.549 1.00 92.00 278 ALA A CA 1
ATOM 2238 C C . ALA A 1 278 ? 14.055 5.584 -9.682 1.00 92.00 278 ALA A C 1
ATOM 2240 O O . ALA A 1 278 ? 14.308 4.465 -9.246 1.00 92.00 278 ALA A O 1
ATOM 2241 N N . ASN A 1 279 ? 12.909 5.909 -10.291 1.00 95.12 279 ASN A N 1
ATOM 2242 C CA . ASN A 1 279 ? 11.773 5.004 -10.441 1.00 95.12 279 ASN A CA 1
ATOM 2243 C C . ASN A 1 279 ? 11.152 5.114 -11.839 1.00 95.12 279 ASN A C 1
ATOM 2245 O O . ASN A 1 279 ? 11.149 6.188 -12.450 1.00 95.12 279 ASN A O 1
ATOM 2249 N N . TRP A 1 280 ? 10.555 4.008 -12.268 1.00 95.81 280 TRP A N 1
ATOM 2250 C CA . TRP A 1 280 ? 9.650 3.892 -13.401 1.00 95.81 280 TRP A CA 1
ATOM 2251 C C . TRP A 1 280 ? 8.327 3.321 -12.903 1.00 95.81 280 TRP A C 1
ATOM 2253 O O . TRP A 1 280 ? 8.241 2.156 -12.517 1.00 95.81 280 TRP A O 1
ATOM 2263 N N . ASP A 1 281 ? 7.313 4.174 -12.848 1.00 96.25 281 ASP A N 1
ATOM 2264 C CA . ASP A 1 281 ? 5.974 3.783 -12.439 1.00 96.25 281 ASP A CA 1
ATOM 2265 C C . ASP A 1 281 ? 5.154 3.509 -13.698 1.00 96.25 281 ASP A C 1
ATOM 2267 O O . ASP A 1 281 ? 5.055 4.366 -14.576 1.00 96.25 281 ASP A O 1
ATOM 2271 N N . ILE A 1 282 ? 4.586 2.314 -13.811 1.00 96.06 282 ILE A N 1
ATOM 2272 C CA . ILE A 1 282 ? 3.858 1.877 -15.002 1.00 96.06 282 ILE A CA 1
ATOM 2273 C C . ILE A 1 282 ? 2.462 1.397 -14.651 1.00 96.06 282 ILE A C 1
ATOM 2275 O O . ILE A 1 282 ? 2.224 0.835 -13.584 1.00 96.06 282 ILE A O 1
ATOM 2279 N N . SER A 1 283 ? 1.535 1.625 -15.571 1.00 96.50 283 SER A N 1
ATOM 2280 C CA . SER A 1 283 ? 0.167 1.128 -15.521 1.00 96.50 283 SER A CA 1
ATOM 2281 C C . SER A 1 283 ? -0.044 0.162 -16.676 1.00 96.50 283 SER A C 1
ATOM 2283 O O . SER A 1 283 ? 0.054 0.564 -17.834 1.00 96.50 283 SER A O 1
ATOM 2285 N N . VAL A 1 284 ? -0.347 -1.090 -16.357 1.00 96.38 284 VAL A N 1
ATOM 2286 C CA . VAL A 1 284 ? -0.555 -2.182 -17.311 1.00 96.38 284 VAL A CA 1
ATOM 2287 C C . VAL A 1 284 ? -1.998 -2.667 -17.201 1.00 96.38 284 VAL A C 1
ATOM 2289 O O . VAL A 1 284 ? -2.490 -2.865 -16.088 1.00 96.38 284 VAL A O 1
ATOM 2292 N N . ASP A 1 285 ? -2.701 -2.805 -18.323 1.00 95.00 285 ASP A N 1
ATOM 2293 C CA . ASP A 1 285 ? -4.068 -3.319 -18.327 1.00 95.00 285 ASP A CA 1
ATOM 2294 C C . ASP A 1 285 ? -4.063 -4.764 -17.834 1.00 95.00 285 ASP A C 1
ATOM 2296 O O . ASP A 1 285 ? -3.262 -5.602 -18.252 1.00 95.00 285 ASP A O 1
ATOM 2300 N N . ALA A 1 286 ? -4.919 -5.043 -16.855 1.00 95.44 286 ALA A N 1
ATOM 2301 C CA . ALA A 1 286 ? -4.910 -6.334 -16.201 1.00 95.44 286 ALA A CA 1
ATOM 2302 C C . ALA A 1 286 ? -5.516 -7.446 -17.058 1.00 95.44 286 ALA A C 1
ATOM 2304 O O . ALA A 1 286 ? -5.410 -8.594 -16.651 1.00 95.44 286 ALA A O 1
ATOM 2305 N N . LEU A 1 287 ? -6.185 -7.148 -18.173 1.00 93.69 287 LEU A N 1
ATOM 2306 C CA . LEU A 1 287 ? -6.829 -8.160 -19.011 1.00 93.69 287 LEU A CA 1
ATOM 2307 C C . LEU A 1 287 ? -5.891 -8.702 -20.090 1.00 93.69 287 LEU A C 1
ATOM 2309 O O . LEU A 1 287 ? -5.872 -9.908 -20.325 1.00 93.69 287 LEU A O 1
ATOM 2313 N N . ASP A 1 288 ? -5.139 -7.822 -20.747 1.00 94.69 288 ASP A N 1
ATOM 2314 C CA . ASP A 1 288 ? -4.329 -8.157 -21.924 1.00 94.69 288 ASP A CA 1
ATOM 2315 C C . ASP A 1 288 ? -2.840 -7.812 -21.779 1.00 94.69 288 ASP A C 1
ATOM 2317 O O . ASP A 1 288 ? -2.048 -8.147 -22.662 1.00 94.69 288 ASP A O 1
ATOM 2321 N N . GLY A 1 289 ? -2.440 -7.193 -20.665 1.00 95.44 289 GLY A N 1
ATOM 2322 C CA . GLY A 1 289 ? -1.047 -6.851 -20.407 1.00 95.44 289 GLY A CA 1
ATOM 2323 C C . GLY A 1 289 ? -0.576 -5.627 -21.190 1.00 95.44 289 GLY A C 1
ATOM 2324 O O . GLY A 1 289 ? 0.628 -5.392 -21.275 1.00 95.44 289 GLY A O 1
ATOM 2325 N N . GLU A 1 290 ? -1.488 -4.843 -21.771 1.00 95.56 290 GLU A N 1
ATOM 2326 C CA . GLU A 1 290 ? -1.149 -3.642 -22.525 1.00 95.56 290 GLU A CA 1
ATOM 2327 C C . GLU A 1 290 ? -0.579 -2.545 -21.609 1.00 95.56 290 GLU A C 1
ATOM 2329 O O . GLU A 1 290 ? -1.147 -2.202 -20.571 1.00 95.56 290 GLU A O 1
ATOM 2334 N N . LEU A 1 291 ? 0.555 -1.952 -21.992 1.00 95.19 291 LEU A N 1
ATOM 2335 C CA . LEU A 1 291 ? 1.130 -0.808 -21.286 1.00 95.19 291 LEU A CA 1
ATOM 2336 C C . LEU A 1 291 ? 0.307 0.448 -21.564 1.00 95.19 291 LEU A C 1
ATOM 2338 O O . LEU A 1 291 ? 0.373 0.973 -22.665 1.00 95.19 291 LEU A O 1
ATOM 2342 N N . VAL A 1 292 ? -0.417 0.968 -20.575 1.00 95.06 292 VAL A N 1
ATOM 2343 C CA . VAL A 1 292 ? -1.339 2.104 -20.753 1.00 95.06 292 VAL A CA 1
ATOM 2344 C C . VAL A 1 292 ? -0.677 3.446 -20.454 1.00 95.06 292 VAL A C 1
ATOM 2346 O O . VAL A 1 292 ? -0.927 4.434 -21.147 1.00 95.06 292 VAL A O 1
ATOM 2349 N N . ALA A 1 293 ? 0.133 3.513 -19.399 1.00 95.31 293 ALA A N 1
ATOM 2350 C CA . ALA A 1 293 ? 0.775 4.754 -18.979 1.00 95.31 293 ALA A CA 1
ATOM 2351 C C . ALA A 1 293 ? 2.078 4.493 -18.233 1.00 95.31 293 ALA A C 1
ATOM 2353 O O . ALA A 1 293 ? 2.245 3.461 -17.584 1.00 95.31 293 ALA A O 1
ATOM 2354 N N . GLU A 1 294 ? 2.978 5.466 -18.299 1.00 95.69 294 GLU A N 1
ATOM 2355 C CA . GLU A 1 294 ? 4.286 5.408 -17.663 1.00 95.69 294 GLU A CA 1
ATOM 2356 C C . GLU A 1 294 ? 4.672 6.769 -17.100 1.00 95.69 294 GLU A C 1
ATOM 2358 O O . GLU A 1 294 ? 4.410 7.810 -17.706 1.00 95.69 294 GLU A O 1
ATOM 2363 N N . ILE A 1 295 ? 5.341 6.754 -15.954 1.00 96.06 295 ILE A N 1
ATOM 2364 C CA . ILE A 1 295 ? 5.899 7.918 -15.281 1.00 96.06 295 ILE A CA 1
ATOM 2365 C C . ILE A 1 295 ? 7.352 7.602 -14.940 1.00 96.06 295 ILE A C 1
ATOM 2367 O O . ILE A 1 295 ? 7.658 6.574 -14.339 1.00 96.06 295 ILE A O 1
ATOM 2371 N N . LEU A 1 296 ? 8.259 8.505 -15.301 1.00 95.00 296 LEU A N 1
ATOM 2372 C CA . LEU A 1 296 ? 9.646 8.460 -14.851 1.00 95.00 296 LEU A CA 1
ATOM 2373 C C . LEU A 1 296 ? 9.853 9.479 -13.756 1.00 95.00 296 LEU A C 1
ATOM 2375 O O . LEU A 1 296 ? 9.457 10.639 -13.894 1.00 95.00 296 LEU A O 1
ATOM 2379 N N . SER A 1 297 ? 10.543 9.058 -12.705 1.00 95.19 297 SER A N 1
ATOM 2380 C CA . SER A 1 297 ? 10.837 9.905 -11.561 1.00 95.19 297 SER A CA 1
ATOM 2381 C C . SER A 1 297 ? 12.338 9.996 -11.304 1.00 95.19 297 SER A C 1
ATOM 2383 O O . SER A 1 297 ? 13.061 9.006 -11.413 1.00 95.19 297 SER A O 1
ATOM 2385 N N . LYS A 1 298 ? 12.816 11.182 -10.911 1.00 93.88 298 LYS A N 1
ATOM 2386 C CA . LYS A 1 298 ? 14.217 11.439 -10.534 1.00 93.88 298 LYS A CA 1
ATOM 2387 C C . LYS A 1 298 ? 14.357 11.743 -9.052 1.00 93.88 298 LYS A C 1
ATOM 2389 O O . LYS A 1 298 ? 13.423 12.209 -8.395 1.00 93.88 298 LYS A O 1
ATOM 2394 N N . ARG A 1 299 ? 15.557 11.494 -8.531 1.00 90.62 299 ARG A N 1
ATOM 2395 C CA . ARG A 1 299 ? 15.925 11.802 -7.151 1.00 90.62 299 ARG A CA 1
ATOM 2396 C C . ARG A 1 299 ? 16.435 13.242 -7.042 1.00 90.62 299 ARG A C 1
ATOM 2398 O O . ARG A 1 299 ? 17.372 13.633 -7.724 1.00 90.62 299 ARG A O 1
ATOM 2405 N N . PHE A 1 300 ? 15.852 14.003 -6.122 1.00 88.69 300 PHE A N 1
ATOM 2406 C CA . PHE A 1 300 ? 16.268 15.347 -5.724 1.00 88.69 300 PHE A CA 1
ATOM 2407 C C . PHE A 1 300 ? 16.570 15.331 -4.221 1.00 88.69 300 PHE A C 1
ATOM 2409 O O . PHE A 1 300 ? 15.704 15.578 -3.374 1.00 88.69 300 PHE A O 1
ATOM 2416 N N . GLY A 1 301 ? 17.800 14.942 -3.876 1.00 88.06 301 GLY A N 1
ATOM 2417 C CA . GLY A 1 301 ? 18.184 14.630 -2.499 1.00 88.06 301 GLY A CA 1
ATOM 2418 C C . GLY A 1 301 ? 17.453 13.385 -1.988 1.00 88.06 301 GLY A C 1
ATOM 2419 O O . GLY A 1 301 ? 17.640 12.285 -2.500 1.00 88.06 301 GLY A O 1
ATOM 2420 N N . TYR A 1 302 ? 16.600 13.546 -0.977 1.00 82.38 302 TYR A N 1
ATOM 2421 C CA . TYR A 1 302 ? 15.789 12.451 -0.427 1.00 82.38 302 TYR A CA 1
ATOM 2422 C C . TYR A 1 302 ? 14.402 12.335 -1.077 1.00 82.38 302 TYR A C 1
ATOM 2424 O O . TYR A 1 302 ? 13.690 11.369 -0.818 1.00 82.38 302 TYR A O 1
ATOM 2432 N N . LYS A 1 303 ? 14.007 13.305 -1.912 1.00 87.06 303 LYS A N 1
ATOM 2433 C CA . LYS A 1 303 ? 12.706 13.308 -2.589 1.00 87.06 303 LYS A CA 1
ATOM 2434 C C . LYS A 1 303 ? 12.821 12.623 -3.946 1.00 87.06 303 LYS A C 1
ATOM 2436 O O . LYS A 1 303 ? 13.782 12.860 -4.670 1.00 87.06 303 LYS A O 1
ATOM 2441 N N . ILE A 1 304 ? 11.831 11.816 -4.302 1.00 90.00 304 ILE A N 1
ATOM 2442 C CA . ILE A 1 304 ? 11.648 11.294 -5.660 1.00 90.00 304 ILE A CA 1
ATOM 2443 C C . ILE A 1 304 ? 10.490 12.085 -6.269 1.00 90.00 304 ILE A C 1
ATOM 2445 O O . ILE A 1 304 ? 9.431 12.181 -5.649 1.00 90.00 304 ILE A O 1
ATOM 2449 N N . LYS A 1 305 ? 10.712 12.721 -7.422 1.00 92.19 305 LYS A N 1
ATOM 2450 C CA . LYS A 1 305 ? 9.701 13.531 -8.117 1.00 92.19 305 LYS A CA 1
ATOM 2451 C C . LYS A 1 305 ? 9.497 13.007 -9.543 1.00 92.19 305 LYS A C 1
ATOM 2453 O O . LYS A 1 305 ? 10.508 12.730 -10.195 1.00 92.19 305 LYS A O 1
ATOM 2458 N N . PRO A 1 306 ? 8.250 12.939 -10.043 1.00 93.88 306 PRO A N 1
ATOM 2459 C CA . PRO A 1 306 ? 7.976 12.727 -11.461 1.00 93.88 306 PRO A CA 1
ATOM 2460 C C . PRO A 1 306 ? 8.666 13.792 -12.313 1.00 93.88 306 PRO A C 1
ATOM 2462 O O . PRO A 1 306 ? 8.662 14.970 -11.956 1.00 93.88 306 PRO A O 1
ATOM 2465 N N . VAL A 1 307 ? 9.263 13.376 -13.426 1.00 93.31 307 VAL A N 1
ATOM 2466 C CA . VAL A 1 307 ? 9.920 14.264 -14.398 1.00 93.31 307 VAL A CA 1
ATOM 2467 C C . VAL A 1 307 ? 9.381 14.093 -15.805 1.00 93.31 307 VAL A C 1
ATOM 2469 O O . VAL A 1 307 ? 9.367 15.057 -16.557 1.00 93.31 307 VAL A O 1
ATOM 2472 N N . LYS A 1 308 ? 8.911 12.894 -16.156 1.00 92.88 308 LYS A N 1
ATOM 2473 C CA . LYS A 1 308 ? 8.304 12.617 -17.455 1.00 92.88 308 LYS A CA 1
ATOM 2474 C C . LYS A 1 308 ? 7.092 11.722 -17.288 1.00 92.88 308 LYS A C 1
ATOM 2476 O O . LYS A 1 308 ? 7.091 10.869 -16.401 1.00 92.88 308 LYS A O 1
ATOM 2481 N N . PHE A 1 309 ? 6.109 11.873 -18.162 1.00 94.06 309 PHE A N 1
ATOM 2482 C CA . PHE A 1 309 ? 5.045 10.892 -18.334 1.00 94.06 309 PHE A CA 1
ATOM 2483 C C . PHE A 1 309 ? 4.782 10.627 -19.810 1.00 94.06 309 PHE A C 1
ATOM 2485 O O . PHE A 1 309 ? 5.083 11.459 -20.663 1.00 94.06 309 PHE A O 1
ATOM 2492 N N . ARG A 1 310 ? 4.212 9.466 -20.110 1.00 91.88 310 ARG A N 1
ATOM 2493 C CA . ARG A 1 310 ? 3.584 9.200 -21.402 1.00 91.88 310 ARG A CA 1
ATOM 2494 C C . ARG A 1 310 ? 2.371 8.307 -21.215 1.00 91.88 310 ARG A C 1
ATOM 2496 O O . ARG A 1 310 ? 2.352 7.439 -20.344 1.00 91.88 310 ARG A O 1
ATOM 2503 N N . ILE A 1 311 ? 1.370 8.526 -22.052 1.00 91.06 311 ILE A N 1
ATOM 2504 C CA . ILE A 1 311 ? 0.289 7.570 -22.286 1.00 91.06 311 ILE A CA 1
ATOM 2505 C C . ILE A 1 311 ? 0.699 6.735 -23.500 1.00 91.06 311 ILE A C 1
ATOM 2507 O O . ILE A 1 311 ? 1.413 7.220 -24.379 1.00 91.06 311 ILE A O 1
ATOM 2511 N N . GLN A 1 312 ? 0.281 5.477 -23.544 1.00 87.12 312 GLN A N 1
ATOM 2512 C CA . GLN A 1 312 ? 0.609 4.561 -24.628 1.00 87.12 312 GLN A CA 1
ATOM 2513 C C . GLN A 1 312 ? 0.442 5.181 -26.021 1.00 87.12 312 GLN A C 1
ATOM 2515 O O . GLN A 1 312 ? -0.563 5.825 -26.329 1.00 87.12 312 GLN A O 1
ATOM 2520 N N . GLY A 1 313 ? 1.446 4.963 -26.873 1.00 81.25 313 GLY A N 1
ATOM 2521 C CA . GLY A 1 313 ? 1.466 5.469 -28.246 1.00 81.25 313 GLY A CA 1
ATOM 2522 C C . GLY A 1 313 ? 1.711 6.976 -28.364 1.00 81.25 313 GLY A C 1
ATOM 2523 O O . GLY A 1 313 ? 1.756 7.489 -29.481 1.00 81.25 313 GLY A O 1
ATOM 2524 N N . GLN A 1 314 ? 1.888 7.685 -27.247 1.00 91.19 314 GLN A N 1
ATOM 2525 C CA . GLN A 1 314 ? 2.232 9.103 -27.219 1.00 91.19 314 GLN A CA 1
ATOM 2526 C C . GLN A 1 314 ? 3.721 9.308 -26.918 1.00 91.19 314 GLN A C 1
ATOM 2528 O O . GLN A 1 314 ? 4.421 8.424 -26.416 1.00 91.19 314 GLN A O 1
ATOM 2533 N N . ASN A 1 315 ? 4.213 10.503 -27.247 1.00 91.75 315 ASN A N 1
ATOM 2534 C CA . ASN A 1 315 ? 5.568 10.915 -26.899 1.00 91.75 315 ASN A CA 1
ATOM 2535 C C . ASN A 1 315 ? 5.677 11.197 -25.396 1.00 91.75 315 ASN A C 1
ATOM 2537 O O . ASN A 1 315 ? 4.683 11.481 -24.732 1.00 91.75 315 ASN A O 1
ATOM 2541 N N . TRP A 1 316 ? 6.902 11.152 -24.872 1.00 91.38 316 TRP A N 1
ATOM 2542 C CA . TRP A 1 316 ? 7.178 11.628 -23.520 1.00 91.38 316 TRP A CA 1
ATOM 2543 C C . TRP A 1 316 ? 6.883 13.122 -23.397 1.00 91.38 316 TRP A C 1
ATOM 2545 O O . TRP A 1 316 ? 7.355 13.922 -24.205 1.00 91.38 316 TRP A O 1
ATOM 2555 N N . GLU A 1 317 ? 6.161 13.478 -22.343 1.00 92.62 317 GLU A N 1
ATOM 2556 C CA . GLU A 1 317 ? 5.910 14.847 -21.916 1.00 92.62 317 GLU A CA 1
ATOM 2557 C C . GLU A 1 317 ? 6.673 15.111 -20.614 1.00 92.62 317 GLU A C 1
ATOM 2559 O O . GLU A 1 317 ? 6.610 14.320 -19.667 1.00 92.62 317 GLU A O 1
ATOM 2564 N N . ASP A 1 318 ? 7.422 16.213 -20.564 1.00 91.56 318 ASP A N 1
ATOM 2565 C CA . ASP A 1 318 ? 8.109 16.634 -19.346 1.00 91.56 318 ASP A CA 1
ATOM 2566 C C . ASP A 1 318 ? 7.090 17.228 -18.362 1.00 91.56 318 ASP A C 1
ATOM 2568 O O . ASP A 1 318 ? 6.312 18.124 -18.702 1.00 91.56 318 ASP A O 1
ATOM 2572 N N . PHE A 1 319 ? 7.131 16.786 -17.104 1.00 82.50 319 PHE A N 1
ATOM 2573 C CA . PHE A 1 319 ? 6.523 17.549 -16.020 1.00 82.50 319 PHE A CA 1
ATOM 2574 C C . PHE A 1 319 ? 7.379 18.803 -15.864 1.00 82.50 319 PHE A C 1
ATOM 2576 O O . PHE A 1 319 ? 8.481 18.724 -15.322 1.00 82.50 319 PHE A O 1
ATOM 2583 N N . GLY A 1 320 ? 6.912 19.928 -16.421 1.00 69.00 320 GLY A N 1
ATOM 2584 C CA . GLY A 1 320 ? 7.632 21.204 -16.409 1.00 69.00 320 GLY A CA 1
ATOM 2585 C C . GLY A 1 320 ? 8.291 21.456 -15.054 1.00 69.00 320 GLY A C 1
ATOM 2586 O O . GLY A 1 320 ? 7.715 21.115 -14.022 1.00 69.00 320 GLY A O 1
ATOM 2587 N N . THR A 1 321 ? 9.520 21.978 -15.067 1.00 56.31 321 THR A N 1
ATOM 2588 C CA . THR A 1 321 ? 10.376 22.125 -13.883 1.00 56.31 321 THR A CA 1
ATOM 2589 C C . THR A 1 321 ? 9.588 22.694 -12.705 1.00 56.31 321 THR A C 1
ATOM 2591 O O . THR A 1 321 ? 9.298 23.887 -12.662 1.00 56.31 321 THR A O 1
ATOM 2594 N N . LEU A 1 322 ? 9.210 21.823 -11.765 1.00 51.19 322 LEU A N 1
ATOM 2595 C CA . LEU A 1 322 ? 8.667 22.215 -10.470 1.00 51.19 322 LEU A CA 1
ATOM 2596 C C . LEU A 1 322 ? 9.829 22.814 -9.673 1.00 51.19 322 LEU A C 1
ATOM 2598 O O . LEU A 1 322 ? 10.506 22.073 -8.946 1.00 51.19 322 LEU A O 1
ATOM 2602 N N . GLU A 1 323 ? 10.092 24.106 -9.899 1.00 47.16 323 GLU A N 1
ATOM 2603 C CA . GLU A 1 323 ? 11.000 24.926 -9.083 1.00 47.16 323 GLU A CA 1
ATOM 2604 C C . GLU A 1 323 ? 10.653 24.822 -7.592 1.00 47.16 323 GLU A C 1
ATOM 2606 O O . GLU A 1 323 ? 9.448 24.858 -7.239 1.00 47.16 323 GLU A O 1
#

Foldseek 3Di:
DKDWDDDLQWKTKIWDDDPNDTQAIKIWTAPPDTDIDGVRHDLVVCCVQANSVQLVVLRDDDYNVCCVPVVSSQSVCVSSVNPRPPPQPLVSCVVPCPVVVVVVDDDDDDPDPFLCVVVVQDAKDFDDQPALFAWQLSVCVVCVVSCVVPDPPKAWAKKKKAFFHDLQLTADSPGIKIWIWIDHAQQQWIKIWIAGSRRTIHIGIDGHDSVVSDHDDHPPDSPQFAISRRLSVLVVPDDDDPQADPWIWRMWMFHQDPVRFTWIWIWIAHPDLPTQWGIKIWIAGGRPSHTAKIWTWGDDDPDTGTQWMDGPPDDIDGPPDPD

Secondary structure (DSSP, 8-state):
-EEEEEETTTEEEEEEEETTEEEEEEEEE-SSS-EEE-TT--SGGGTTTS-HHHHGGGSS---HHHHHHH-HHHHHHHHTT--------TTHHHHSSHHHHHTTPPP-S-PPPPHHHHTTPPPPEE---S-SS--HHHHHHHHHHHHTTS-TTEEEEEEEEES-B-TTSPBPTTT-EEEEEEEETTS-EEEEEEEETTSEEEEEEEE--HHHH-S------SSSS--HHHHHHHHHHS-PPTT--SEEEEEEEEEE-TTS-EEEEEEEEES-TTSS-SEEEEEEETTT--EEEEEEEEEETTEEEEEEEEETTSPPEE-----

Radius of gyration: 25.43 Å; chains: 1; bounding box: 46×64×69 Å